Protein AF-A0A951KVP1-F1 (afdb_monomer)

Structure (mmCIF, N/CA/C/O backbone):
data_AF-A0A951KVP1-F1
#
_entry.id   AF-A0A951KVP1-F1
#
loop_
_atom_site.group_PDB
_atom_site.id
_atom_site.type_symbol
_atom_site.label_atom_id
_atom_site.label_alt_id
_atom_site.label_comp_id
_atom_site.label_asym_id
_atom_site.label_entity_id
_atom_site.label_seq_id
_atom_site.pdbx_PDB_ins_code
_atom_site.Cartn_x
_atom_site.Cartn_y
_atom_site.Cartn_z
_atom_site.occupancy
_atom_site.B_iso_or_equiv
_atom_site.auth_seq_id
_atom_site.auth_comp_id
_atom_site.auth_asym_id
_atom_site.auth_atom_id
_atom_site.pdbx_PDB_model_num
ATOM 1 N N . MET A 1 1 ? -19.404 22.626 2.317 1.00 61.66 1 MET A N 1
ATOM 2 C CA . MET A 1 1 ? -20.341 21.512 2.561 1.00 61.66 1 MET A CA 1
ATOM 3 C C . MET A 1 1 ? -19.905 20.849 3.857 1.00 61.66 1 MET A C 1
ATOM 5 O O . MET A 1 1 ? -18.758 20.422 3.894 1.00 61.66 1 MET A O 1
ATOM 9 N N . PRO A 1 2 ? -20.703 20.870 4.937 1.00 85.69 2 PRO A N 1
ATOM 10 C CA . PRO A 1 2 ? -20.326 20.170 6.161 1.00 85.69 2 PRO A CA 1
ATOM 11 C C . PRO A 1 2 ? -20.329 18.657 5.909 1.00 85.69 2 PRO A C 1
ATOM 13 O O . PRO A 1 2 ? -21.189 18.155 5.188 1.00 85.69 2 PRO A O 1
ATOM 16 N N . ILE A 1 3 ? -19.348 17.952 6.468 1.00 87.62 3 ILE A N 1
ATOM 17 C CA . ILE A 1 3 ? -19.269 16.489 6.409 1.00 87.62 3 ILE A CA 1
ATOM 18 C C . ILE A 1 3 ? -20.233 15.922 7.462 1.00 87.62 3 ILE A C 1
ATOM 20 O O . ILE A 1 3 ? -20.109 16.246 8.643 1.00 87.62 3 ILE A O 1
ATOM 24 N N . ASP A 1 4 ? -21.188 15.088 7.045 1.00 94.44 4 ASP A N 1
ATOM 25 C CA . ASP A 1 4 ? -22.134 14.402 7.938 1.00 94.44 4 ASP A CA 1
ATOM 26 C C . ASP A 1 4 ? -21.509 13.105 8.478 1.00 94.44 4 ASP A C 1
ATOM 28 O O . ASP A 1 4 ? -21.593 12.035 7.868 1.00 94.44 4 ASP A O 1
ATOM 32 N N . ARG A 1 5 ? -20.814 13.219 9.616 1.00 91.88 5 ARG A N 1
ATOM 33 C CA . ARG A 1 5 ? -20.111 12.092 10.246 1.00 91.88 5 ARG A CA 1
ATOM 34 C C . ARG A 1 5 ? -21.058 10.964 10.695 1.00 91.88 5 ARG A C 1
ATOM 36 O O . ARG A 1 5 ? -20.739 9.820 10.384 1.00 91.88 5 ARG A O 1
ATOM 43 N N . PRO A 1 6 ? -22.208 11.220 11.353 1.00 95.06 6 PRO A N 1
ATOM 44 C CA . PRO A 1 6 ? -23.157 10.156 11.702 1.00 95.06 6 PRO A CA 1
ATOM 45 C C . PRO A 1 6 ? -23.683 9.362 10.497 1.00 95.06 6 PRO A C 1
ATOM 47 O O . PRO A 1 6 ? -23.822 8.136 10.571 1.00 95.06 6 PRO A O 1
ATOM 50 N N . ALA A 1 7 ? -23.958 10.031 9.372 1.00 95.69 7 ALA A N 1
ATOM 51 C CA . ALA A 1 7 ? -24.371 9.344 8.151 1.00 95.69 7 ALA A CA 1
ATOM 52 C C . ALA A 1 7 ? -23.240 8.469 7.579 1.00 95.69 7 ALA A C 1
ATOM 54 O O . ALA A 1 7 ? -23.484 7.317 7.210 1.00 95.69 7 ALA A O 1
ATOM 55 N N . ALA A 1 8 ? -22.004 8.982 7.556 1.00 94.62 8 ALA A N 1
ATOM 56 C CA . ALA A 1 8 ? -20.830 8.218 7.130 1.00 94.62 8 ALA A CA 1
ATOM 57 C C . ALA A 1 8 ? -20.591 6.988 8.024 1.00 94.62 8 ALA A C 1
ATOM 59 O O . ALA A 1 8 ? -20.363 5.890 7.520 1.00 94.62 8 ALA A O 1
ATOM 60 N N . GLU A 1 9 ? -20.724 7.146 9.340 1.00 95.88 9 GLU A N 1
ATOM 61 C CA . GLU A 1 9 ? -20.619 6.052 10.304 1.00 95.88 9 GLU A CA 1
ATOM 62 C C . GLU A 1 9 ? -21.670 4.962 10.053 1.00 95.88 9 GLU A C 1
ATOM 64 O O . GLU A 1 9 ? -21.347 3.777 9.963 1.00 95.88 9 GLU A O 1
ATOM 69 N N . THR A 1 10 ? -22.930 5.363 9.870 1.00 97.12 10 THR A N 1
ATOM 70 C CA . THR A 1 10 ? -24.029 4.435 9.564 1.00 97.12 10 THR A CA 1
ATOM 71 C C . THR A 1 10 ? -23.750 3.647 8.285 1.00 97.12 10 THR A C 1
ATOM 73 O O . THR A 1 10 ? -23.996 2.438 8.236 1.00 97.12 10 THR A O 1
ATOM 76 N N . PHE A 1 11 ? -23.211 4.305 7.254 1.00 96.81 11 PHE A N 1
ATOM 77 C CA . PHE A 1 11 ? -22.815 3.645 6.014 1.00 96.81 11 PHE A CA 1
ATOM 78 C C . PHE A 1 11 ? -21.729 2.589 6.259 1.00 96.81 11 PHE A C 1
ATOM 80 O O . PHE A 1 11 ? -21.923 1.440 5.863 1.00 96.81 11 PHE A O 1
ATOM 87 N N . ILE A 1 12 ? -20.651 2.925 6.981 1.00 97.31 12 ILE A N 1
ATOM 88 C CA . ILE A 1 12 ? -19.573 1.977 7.309 1.00 97.31 12 ILE A CA 1
ATOM 89 C C . ILE A 1 12 ? -20.108 0.740 8.036 1.00 97.31 12 ILE A C 1
ATOM 91 O O . ILE A 1 12 ? -19.846 -0.389 7.612 1.00 97.31 12 ILE A O 1
ATOM 95 N N . TRP A 1 13 ? -20.906 0.926 9.090 1.00 97.00 13 TRP A N 1
ATOM 96 C CA . TRP A 1 13 ? -21.457 -0.199 9.848 1.00 97.00 13 TRP A CA 1
ATOM 97 C C . TRP A 1 13 ? -22.413 -1.071 9.025 1.00 97.00 13 TRP A C 1
ATOM 99 O O . TRP A 1 13 ? -22.509 -2.276 9.271 1.00 97.00 13 TRP A O 1
ATOM 109 N N . SER A 1 14 ? -23.081 -0.487 8.027 1.00 97.69 14 SER A N 1
ATOM 110 C CA . SER A 1 14 ? -24.057 -1.184 7.186 1.00 97.69 14 SER A CA 1
ATOM 111 C C . SER A 1 14 ? -23.426 -1.949 6.021 1.00 97.69 14 SER A C 1
ATOM 113 O O . SER A 1 14 ? -23.941 -3.003 5.648 1.00 97.69 14 SER A O 1
ATOM 115 N N . THR A 1 15 ? -22.338 -1.445 5.425 1.00 97.25 15 THR A N 1
ATOM 116 C CA . THR A 1 15 ? -21.844 -1.954 4.128 1.00 97.25 15 THR A CA 1
ATOM 117 C C . THR A 1 15 ? -20.379 -2.366 4.118 1.00 97.25 15 THR A C 1
ATOM 119 O O . THR A 1 15 ? -19.998 -3.194 3.291 1.00 97.25 15 THR A O 1
ATOM 122 N N . ALA A 1 16 ? -19.550 -1.826 5.012 1.00 96.69 16 ALA A N 1
ATOM 123 C CA . ALA A 1 16 ? -18.108 -2.006 4.910 1.00 96.69 16 ALA A CA 1
ATOM 124 C C . ALA A 1 16 ? -17.670 -3.416 5.329 1.00 96.69 16 ALA A C 1
ATOM 126 O O . ALA A 1 16 ? -18.365 -4.095 6.101 1.00 96.69 16 ALA A O 1
ATOM 127 N N . ARG A 1 17 ? -16.500 -3.854 4.842 1.00 96.31 17 ARG A N 1
ATOM 128 C CA . ARG A 1 17 ? -15.888 -5.123 5.262 1.00 96.31 17 ARG A CA 1
ATOM 129 C C . ARG A 1 17 ? -15.445 -5.015 6.718 1.00 96.31 17 ARG A C 1
ATOM 131 O O . ARG A 1 17 ? -15.277 -3.922 7.252 1.00 96.31 17 ARG A O 1
ATOM 138 N N . LEU A 1 18 ? -15.208 -6.157 7.357 1.00 97.31 18 LEU A N 1
ATOM 139 C CA . LEU A 1 18 ? -14.776 -6.186 8.756 1.00 97.31 18 LEU A CA 1
ATOM 140 C C . LEU A 1 18 ? -13.481 -5.384 8.987 1.00 97.31 18 LEU A C 1
ATOM 142 O O . LEU A 1 18 ? -13.410 -4.618 9.942 1.00 97.31 18 LEU A O 1
ATOM 146 N N . LEU A 1 19 ? -12.513 -5.492 8.069 1.00 97.88 19 LEU A N 1
ATOM 147 C CA . LEU A 1 19 ? -11.279 -4.701 8.098 1.00 97.88 19 LEU A CA 1
ATOM 148 C C . LEU A 1 19 ? -11.564 -3.193 8.131 1.00 97.88 19 LEU A C 1
ATOM 150 O O . LEU A 1 19 ? -11.049 -2.485 8.989 1.00 97.88 19 LEU A O 1
ATOM 154 N N . ASP A 1 20 ? -12.425 -2.711 7.236 1.00 97.25 20 ASP A N 1
ATOM 155 C CA . ASP A 1 20 ? -12.739 -1.285 7.111 1.00 97.25 20 ASP A CA 1
ATOM 156 C C . ASP A 1 20 ? -13.495 -0.760 8.350 1.00 97.25 20 ASP A C 1
ATOM 158 O O . ASP A 1 20 ? -13.287 0.373 8.778 1.00 97.25 20 ASP A O 1
ATOM 162 N N . ARG A 1 21 ? -14.330 -1.599 8.984 1.00 97.88 21 ARG A N 1
ATOM 163 C CA . ARG A 1 21 ? -14.991 -1.274 10.262 1.00 97.88 21 ARG A CA 1
ATOM 164 C C . ARG A 1 21 ? -13.992 -1.153 11.408 1.00 97.88 21 ARG A C 1
ATOM 166 O O . ARG A 1 21 ? -14.112 -0.239 12.220 1.00 97.88 21 ARG A O 1
ATOM 173 N N . HIS A 1 22 ? -13.010 -2.051 11.478 1.00 98.12 22 HIS A N 1
ATOM 174 C CA . HIS A 1 22 ? -11.950 -1.966 12.482 1.00 98.12 22 HIS A CA 1
ATOM 175 C C . HIS A 1 22 ? -11.052 -0.750 12.254 1.00 98.12 22 HIS A C 1
ATOM 177 O O . HIS A 1 22 ? -10.771 -0.039 13.214 1.00 98.12 22 HIS A O 1
ATOM 183 N N . ARG A 1 23 ? -10.696 -0.442 10.998 1.00 97.62 23 ARG A N 1
ATOM 184 C CA . ARG A 1 23 ? -9.977 0.795 10.653 1.00 97.62 23 ARG A CA 1
ATOM 185 C C . ARG A 1 23 ? -10.769 2.037 11.064 1.00 97.62 23 ARG A C 1
ATOM 187 O O . ARG A 1 23 ? -10.210 2.924 11.697 1.00 97.62 23 ARG A O 1
ATOM 194 N N . TYR A 1 24 ? -12.076 2.085 10.785 1.00 97.12 24 TYR A N 1
ATOM 195 C CA . TYR A 1 24 ? -12.929 3.193 11.227 1.00 97.12 24 TYR A CA 1
ATOM 196 C C . TYR A 1 24 ? -12.941 3.337 12.753 1.00 97.12 24 TYR A C 1
ATOM 198 O O . TYR A 1 24 ? -12.765 4.440 13.265 1.00 97.12 24 TYR A O 1
ATOM 206 N N . ALA A 1 25 ? -13.122 2.233 13.484 1.00 97.31 25 ALA A N 1
ATOM 207 C CA . ALA A 1 25 ? -13.136 2.264 14.942 1.00 97.31 25 ALA A CA 1
ATOM 208 C C . ALA A 1 25 ? -11.801 2.762 15.518 1.00 97.31 25 ALA A C 1
ATOM 210 O O . ALA A 1 25 ? -11.804 3.585 16.428 1.00 97.31 25 ALA A O 1
ATOM 211 N N . MET A 1 26 ? -10.676 2.319 14.952 1.00 97.69 26 MET A N 1
ATOM 212 C CA . MET A 1 26 ? -9.337 2.768 15.337 1.00 97.69 26 MET A CA 1
ATOM 213 C C . MET A 1 26 ? -9.138 4.270 15.089 1.00 97.69 26 MET A C 1
ATOM 215 O O . MET A 1 26 ? -8.716 4.994 15.982 1.00 97.69 26 MET A O 1
ATOM 219 N N . LEU A 1 27 ? -9.489 4.757 13.897 1.00 95.75 27 LEU A N 1
ATOM 220 C CA . LEU A 1 27 ? -9.243 6.147 13.497 1.00 95.75 27 LEU A CA 1
ATOM 221 C C . LEU A 1 27 ? -10.222 7.151 14.124 1.00 95.75 27 LEU A C 1
ATOM 223 O O . LEU A 1 27 ? -9.894 8.327 14.271 1.00 95.75 27 LEU A O 1
ATOM 227 N N . PHE A 1 28 ? -11.445 6.720 14.448 1.00 95.44 28 PHE A N 1
ATOM 228 C CA . PHE A 1 28 ? -12.543 7.636 14.769 1.00 95.44 28 PHE A CA 1
ATOM 229 C C . PHE A 1 28 ? -13.356 7.265 16.014 1.00 95.44 28 PHE A C 1
ATOM 231 O O . PHE A 1 28 ? -14.255 8.029 16.365 1.00 95.44 28 PHE A O 1
ATOM 238 N N . ALA A 1 29 ? -13.104 6.136 16.675 1.00 94.44 29 ALA A N 1
ATOM 239 C CA . ALA A 1 29 ? -13.903 5.687 17.820 1.00 94.44 29 ALA A CA 1
ATOM 240 C C . ALA A 1 29 ? -13.063 5.045 18.940 1.00 94.44 29 ALA A C 1
ATOM 242 O O . ALA A 1 29 ? -13.537 4.123 19.603 1.00 94.44 29 ALA A O 1
ATOM 243 N N . ASP A 1 30 ? -11.828 5.523 19.132 1.00 94.62 30 ASP A N 1
ATOM 244 C CA . ASP A 1 30 ? -10.901 5.093 20.193 1.00 94.62 30 ASP A CA 1
ATOM 245 C C . ASP A 1 30 ? -10.646 3.567 20.231 1.00 94.62 30 ASP A C 1
ATOM 247 O O . ASP A 1 30 ? -10.347 2.988 21.278 1.00 94.62 30 ASP A O 1
ATOM 251 N N . GLY A 1 31 ? -10.795 2.889 19.086 1.00 96.56 31 GLY A N 1
ATOM 252 C CA . GLY A 1 31 ? -10.514 1.461 18.938 1.00 96.56 31 GLY A CA 1
ATOM 253 C C . GLY A 1 31 ? -9.012 1.159 18.918 1.00 96.56 31 GLY A C 1
ATOM 254 O O . GLY A 1 31 ? -8.207 1.993 18.514 1.00 96.56 31 GLY A O 1
ATOM 255 N N . SER A 1 32 ? -8.621 -0.054 19.322 1.00 97.25 32 SER A N 1
ATOM 256 C CA . SER A 1 32 ? -7.223 -0.494 19.229 1.00 97.25 32 SER A CA 1
ATOM 257 C C . SER A 1 32 ? -6.843 -0.930 17.807 1.00 97.25 32 SER A C 1
ATOM 259 O O . SER A 1 32 ? -7.702 -1.231 16.976 1.00 97.25 32 SER A O 1
ATOM 261 N N . ALA A 1 33 ? -5.537 -0.994 17.538 1.00 96.88 33 ALA A N 1
ATOM 262 C CA . ALA A 1 33 ? -4.967 -1.487 16.283 1.00 96.88 33 ALA A CA 1
ATOM 263 C C . ALA A 1 33 ? -5.084 -3.017 16.111 1.00 96.88 33 ALA A C 1
ATOM 265 O O . ALA A 1 33 ? -5.123 -3.527 14.992 1.00 96.88 33 ALA A O 1
ATOM 266 N N . GLU A 1 34 ? -5.177 -3.776 17.207 1.00 97.50 34 GLU A N 1
ATOM 267 C CA . GLU A 1 34 ? -5.115 -5.247 17.182 1.00 97.50 34 GLU A CA 1
ATOM 268 C C . GLU A 1 34 ? -6.219 -5.892 16.313 1.00 97.50 34 GLU A C 1
ATOM 270 O O . GLU A 1 34 ? -5.904 -6.788 15.525 1.00 97.50 34 GLU A O 1
ATOM 275 N N . PRO A 1 35 ? -7.495 -5.444 16.351 1.00 98.31 35 PRO A N 1
ATOM 276 C CA . PRO A 1 35 ? -8.533 -5.968 15.464 1.00 98.31 35 PRO A CA 1
ATOM 277 C C . PRO A 1 35 ? -8.281 -5.672 13.981 1.00 98.31 35 PRO A C 1
ATOM 279 O O . PRO A 1 35 ? -8.716 -6.447 13.127 1.00 98.31 35 PRO A O 1
ATOM 282 N N . VAL A 1 36 ? -7.578 -4.578 13.659 1.00 98.38 36 VAL A N 1
ATOM 283 C CA . VAL A 1 36 ? -7.188 -4.254 12.277 1.00 98.38 36 VAL A CA 1
ATOM 284 C C . VAL A 1 36 ? -6.209 -5.306 11.774 1.00 98.38 36 VAL A C 1
ATOM 286 O O . VAL A 1 36 ? -6.472 -5.938 10.751 1.00 98.38 36 VAL A O 1
ATOM 289 N N . GLN A 1 37 ? -5.135 -5.563 12.524 1.00 97.31 37 GLN A N 1
ATOM 290 C CA . GLN A 1 37 ? -4.140 -6.570 12.156 1.00 97.31 37 GLN A CA 1
AT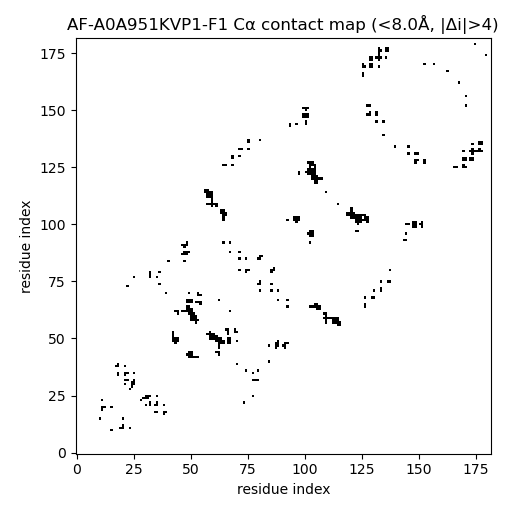OM 291 C C . GLN A 1 37 ? -4.749 -7.978 12.084 1.00 97.31 37 GLN A C 1
ATOM 293 O O . GLN A 1 37 ? -4.490 -8.717 11.134 1.00 97.31 37 GLN A O 1
ATOM 298 N N . ALA A 1 38 ? -5.609 -8.339 13.041 1.00 98.12 38 ALA A N 1
ATOM 299 C CA . ALA A 1 38 ? -6.282 -9.636 13.054 1.00 98.12 38 ALA A CA 1
ATOM 300 C C . ALA A 1 38 ? -7.179 -9.844 11.821 1.00 98.12 38 ALA A C 1
ATOM 302 O O . ALA A 1 38 ? -7.190 -10.927 11.239 1.00 98.12 38 ALA A O 1
ATOM 303 N N . ALA A 1 39 ? -7.913 -8.812 11.391 1.00 98.31 39 ALA A N 1
ATOM 304 C CA . ALA A 1 39 ? -8.712 -8.878 10.171 1.00 98.31 39 ALA A CA 1
ATOM 305 C C . ALA A 1 39 ? -7.843 -8.898 8.904 1.00 98.31 39 ALA A C 1
ATOM 307 O O . ALA A 1 39 ? -8.187 -9.582 7.939 1.00 98.31 39 ALA A O 1
ATOM 308 N N . LEU A 1 40 ? -6.722 -8.171 8.906 1.00 98.12 40 LEU A N 1
ATOM 309 C CA . LEU A 1 40 ? -5.790 -8.105 7.783 1.00 98.12 40 LEU A CA 1
ATOM 310 C C . LEU A 1 40 ? -5.077 -9.446 7.544 1.00 98.12 40 LEU A C 1
ATOM 312 O O . LEU A 1 40 ? -4.854 -9.818 6.394 1.00 98.12 40 LEU A O 1
ATOM 316 N N . ALA A 1 41 ? -4.817 -10.219 8.604 1.00 98.12 41 ALA A N 1
ATOM 317 C CA . ALA A 1 41 ? -4.183 -11.538 8.529 1.00 98.12 41 ALA A CA 1
ATOM 318 C C . ALA A 1 41 ? -4.902 -12.515 7.583 1.00 98.12 41 ALA A C 1
ATOM 320 O O . ALA A 1 41 ? -4.259 -13.343 6.946 1.00 98.12 41 ALA A O 1
ATOM 321 N N . ALA A 1 42 ? -6.227 -12.401 7.438 1.00 98.00 42 ALA A N 1
ATOM 322 C CA . ALA A 1 42 ? -7.008 -13.248 6.533 1.00 98.00 42 ALA A CA 1
ATOM 323 C C . ALA A 1 42 ? -6.737 -12.983 5.036 1.00 98.00 42 ALA A C 1
ATOM 325 O O . ALA A 1 42 ? -7.192 -13.754 4.193 1.00 98.00 42 ALA A O 1
ATOM 326 N N . TYR A 1 43 ? -6.032 -11.896 4.707 1.00 98.62 43 TYR A N 1
ATOM 327 C CA . TYR A 1 43 ? -5.664 -11.527 3.340 1.00 98.62 43 TYR A CA 1
ATOM 328 C C . TYR A 1 43 ? -4.197 -11.821 3.003 1.00 98.62 43 TYR A C 1
ATOM 330 O O . TYR A 1 43 ? -3.830 -11.709 1.832 1.00 98.62 43 TYR A O 1
ATOM 338 N N . GLN A 1 44 ? -3.369 -12.171 3.994 1.00 98.75 44 GLN A N 1
ATOM 339 C CA . GLN A 1 44 ? -1.954 -12.467 3.785 1.00 98.75 44 GLN A CA 1
ATOM 340 C C . GLN A 1 44 ? -1.769 -13.913 3.314 1.00 98.75 44 GLN A C 1
ATOM 342 O O . GLN A 1 44 ? -2.301 -14.850 3.911 1.00 98.75 44 GLN A O 1
ATOM 347 N N . ASN A 1 45 ? -0.988 -14.098 2.256 1.00 98.75 45 ASN A N 1
ATOM 348 C CA . ASN A 1 45 ? -0.603 -15.409 1.751 1.00 98.75 45 ASN A CA 1
ATOM 349 C C . ASN A 1 45 ? 0.669 -15.930 2.445 1.00 98.75 45 ASN A C 1
ATOM 351 O O . ASN A 1 45 ? 1.444 -15.147 2.997 1.00 98.75 45 ASN A O 1
ATOM 355 N N . PRO A 1 46 ? 0.953 -17.247 2.370 1.00 98.44 46 PRO A N 1
ATOM 356 C CA . PRO A 1 46 ? 2.169 -17.832 2.945 1.00 98.44 46 PRO A CA 1
ATOM 357 C C . PRO A 1 46 ? 3.492 -17.284 2.388 1.00 98.44 46 PRO A C 1
ATOM 359 O O . PRO A 1 46 ? 4.534 -17.500 2.998 1.00 98.44 46 PRO A O 1
ATOM 362 N N . ASP A 1 47 ? 3.469 -16.622 1.228 1.00 98.38 47 ASP A N 1
ATOM 363 C CA . ASP A 1 47 ? 4.639 -15.973 0.626 1.00 98.38 47 ASP A CA 1
ATOM 364 C C . ASP A 1 47 ? 4.931 -14.581 1.218 1.00 98.38 47 ASP A C 1
ATOM 366 O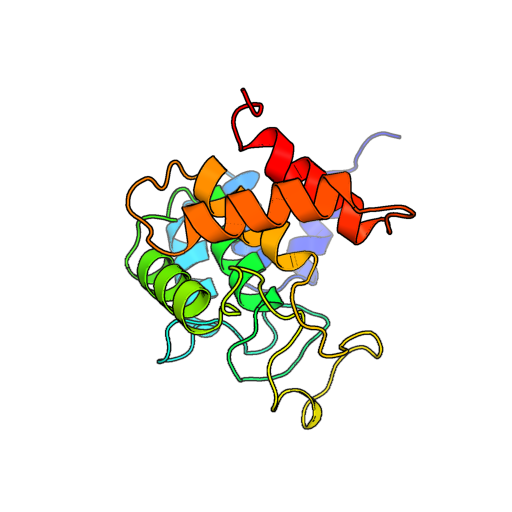 O . ASP A 1 47 ? 5.965 -13.994 0.910 1.00 98.38 47 ASP A O 1
ATOM 370 N N . GLY A 1 48 ? 4.044 -14.068 2.078 1.00 98.50 48 GLY A N 1
ATOM 371 C CA . GLY A 1 48 ? 4.160 -12.775 2.749 1.00 98.50 48 GLY A CA 1
ATOM 372 C C . GLY A 1 48 ? 3.390 -11.639 2.082 1.00 98.50 48 GLY A C 1
ATOM 373 O O . GLY A 1 48 ? 3.116 -10.635 2.744 1.00 98.50 48 GLY A O 1
ATOM 374 N N . GLY A 1 49 ? 2.997 -11.799 0.816 1.00 98.62 49 GLY A N 1
ATOM 375 C CA . GLY A 1 49 ? 2.197 -10.821 0.085 1.00 98.62 49 GLY A CA 1
ATOM 376 C C . GLY A 1 49 ? 0.702 -10.923 0.393 1.00 98.62 49 GLY A C 1
ATOM 377 O O . GLY A 1 49 ? 0.251 -11.811 1.119 1.00 98.62 49 GLY A O 1
ATOM 378 N N . PHE A 1 50 ? -0.086 -10.004 -0.167 1.00 98.81 50 PHE A N 1
ATOM 379 C CA . PHE A 1 50 ? -1.526 -9.924 0.083 1.00 98.81 50 PHE A CA 1
ATOM 380 C C . PHE A 1 50 ? -2.354 -10.122 -1.180 1.00 98.81 50 PHE A C 1
ATOM 382 O O . PHE A 1 50 ? -1.965 -9.712 -2.272 1.00 98.81 50 PHE A O 1
ATOM 389 N N . GLY A 1 51 ? -3.533 -10.718 -1.015 1.00 98.12 51 GLY A N 1
ATOM 390 C CA . GLY A 1 51 ? -4.482 -10.981 -2.092 1.00 98.12 51 GLY A CA 1
ATOM 391 C C . GLY A 1 51 ? -5.916 -11.046 -1.575 1.00 98.12 51 GLY A C 1
ATOM 392 O O . GLY A 1 51 ? -6.369 -10.177 -0.831 1.00 98.12 51 GLY A O 1
ATOM 393 N N . HIS A 1 52 ? -6.655 -12.078 -1.980 1.00 97.88 52 HIS A N 1
ATOM 394 C CA . HIS A 1 52 ? -7.999 -12.408 -1.484 1.00 97.88 52 HIS A CA 1
ATOM 395 C C . HIS A 1 52 ? -9.045 -11.280 -1.574 1.00 97.88 52 HIS A C 1
ATOM 397 O O . HIS A 1 52 ? -9.991 -11.226 -0.783 1.00 97.88 52 HIS A O 1
ATOM 403 N N . GLY A 1 53 ? -8.932 -10.385 -2.559 1.00 96.50 53 GLY A N 1
ATOM 404 C CA . GLY A 1 53 ? -9.873 -9.270 -2.682 1.00 96.50 53 GLY A CA 1
ATOM 405 C C . GLY A 1 53 ? -9.674 -8.155 -1.660 1.00 96.50 53 GLY A C 1
ATOM 406 O O . GLY A 1 53 ? -10.648 -7.461 -1.342 1.00 96.50 53 GLY A O 1
ATOM 407 N N . LEU A 1 54 ? -8.458 -8.017 -1.116 1.00 98.19 54 LEU A N 1
ATOM 408 C CA . LEU A 1 54 ? -8.089 -6.904 -0.243 1.00 98.19 54 LEU A CA 1
ATOM 409 C C . LEU A 1 54 ? -8.184 -5.564 -0.979 1.00 98.19 54 LEU A C 1
ATOM 411 O O . LEU A 1 54 ? -8.802 -4.638 -0.456 1.00 98.19 54 LEU A O 1
ATOM 415 N N . GLU A 1 55 ? -7.672 -5.498 -2.206 1.00 95.88 55 GLU A N 1
ATOM 416 C CA . GLU A 1 55 ? -7.987 -4.431 -3.156 1.00 95.88 55 GLU A CA 1
ATOM 417 C C . GLU A 1 55 ? -9.370 -4.720 -3.778 1.00 95.88 55 GLU A C 1
ATOM 419 O O . GLU A 1 55 ? -9.545 -5.770 -4.409 1.00 95.88 55 GLU A O 1
ATOM 424 N N . PRO A 1 56 ? -10.395 -3.870 -3.562 1.00 93.25 56 PRO A N 1
ATOM 425 C CA . PRO A 1 56 ? -11.756 -4.156 -4.014 1.00 93.25 56 PRO A CA 1
ATOM 426 C C . PRO A 1 56 ? -11.911 -4.418 -5.515 1.00 93.25 56 PRO A C 1
ATOM 428 O O . PRO A 1 56 ? -12.819 -5.166 -5.892 1.00 93.25 56 PRO A O 1
ATOM 431 N N . ASP A 1 57 ? -11.057 -3.831 -6.355 1.00 95.31 57 ASP A N 1
ATOM 432 C CA . ASP A 1 57 ? -11.126 -3.979 -7.810 1.00 95.31 57 ASP A CA 1
ATOM 433 C C . ASP A 1 57 ? -10.392 -5.224 -8.363 1.00 95.31 57 ASP A C 1
ATOM 435 O O . ASP A 1 57 ? -10.475 -5.498 -9.565 1.00 95.31 57 ASP A O 1
ATOM 439 N N . LEU A 1 58 ? -9.785 -6.041 -7.489 1.00 96.81 58 LEU A N 1
ATOM 440 C CA . LEU A 1 58 ? -9.114 -7.298 -7.828 1.00 96.81 58 LEU A CA 1
ATOM 441 C C . LEU A 1 58 ? -9.516 -8.444 -6.900 1.00 96.81 58 LEU A C 1
ATOM 443 O O . LEU A 1 58 ? -9.115 -8.492 -5.745 1.00 96.81 58 LEU A O 1
ATOM 447 N N . ARG A 1 59 ? -10.231 -9.457 -7.401 1.00 97.06 59 ARG A N 1
ATOM 448 C CA . ARG A 1 59 ? -10.693 -10.608 -6.595 1.00 97.06 59 ARG A CA 1
ATOM 449 C C . ARG A 1 59 ? -9.745 -11.811 -6.612 1.00 97.06 59 ARG A C 1
ATOM 451 O O . ARG A 1 59 ? -10.139 -12.891 -6.168 1.00 97.06 59 ARG A O 1
ATOM 458 N N . ALA A 1 60 ? -8.529 -11.650 -7.130 1.00 96.94 60 ALA A N 1
ATOM 459 C CA . ALA A 1 60 ? -7.543 -12.722 -7.195 1.00 96.94 60 ALA A CA 1
ATOM 460 C C . ALA A 1 60 ? -7.095 -13.163 -5.785 1.00 96.94 60 ALA A C 1
ATOM 462 O O . ALA A 1 60 ? -6.907 -12.316 -4.909 1.00 96.94 60 ALA A O 1
ATOM 463 N N . PRO A 1 61 ? -6.928 -14.476 -5.535 1.00 97.81 61 PRO A N 1
ATOM 464 C CA . PRO A 1 61 ? -6.459 -14.980 -4.248 1.00 97.81 61 PRO A CA 1
ATOM 465 C C . PRO A 1 61 ? -4.948 -14.798 -4.063 1.00 97.81 61 PRO A C 1
ATOM 467 O O . PRO A 1 61 ? -4.502 -14.593 -2.941 1.00 97.81 61 PRO A O 1
ATOM 470 N N . GLY A 1 62 ? -4.173 -14.866 -5.149 1.00 97.94 62 GLY A N 1
ATOM 471 C CA . GLY A 1 62 ? -2.716 -14.754 -5.101 1.00 97.94 62 GLY A CA 1
ATOM 472 C C . GLY A 1 62 ? -2.231 -13.360 -4.712 1.00 97.94 62 GLY A C 1
ATOM 473 O O . GLY A 1 62 ? -2.957 -12.376 -4.864 1.00 97.94 62 GLY A O 1
ATOM 474 N N . SER A 1 63 ? -0.992 -13.302 -4.228 1.00 98.56 63 SER A N 1
ATOM 475 C CA . SER A 1 63 ? -0.340 -12.070 -3.796 1.00 98.56 63 SER A CA 1
ATOM 476 C C . SER A 1 63 ? -0.111 -11.103 -4.951 1.00 98.56 63 SER A C 1
ATOM 478 O O . SER A 1 63 ? 0.332 -11.516 -6.024 1.00 98.56 63 SER A O 1
ATOM 480 N N . GLN A 1 64 ? -0.429 -9.824 -4.744 1.00 98.25 64 GLN A N 1
ATOM 481 C CA . GLN A 1 64 ? -0.370 -8.792 -5.780 1.00 98.25 64 GLN A CA 1
ATOM 482 C C . GLN A 1 64 ? 0.124 -7.446 -5.222 1.00 98.25 64 GLN A C 1
ATOM 484 O O . GLN A 1 64 ? -0.153 -7.133 -4.062 1.00 98.25 64 GLN A O 1
ATOM 489 N N . PRO A 1 65 ? 0.818 -6.623 -6.034 1.00 97.81 65 PRO A N 1
ATOM 490 C CA . PRO A 1 65 ? 1.425 -5.372 -5.575 1.00 97.81 65 PRO A CA 1
ATOM 491 C C . PRO A 1 65 ? 0.428 -4.390 -4.944 1.00 97.81 65 PRO A C 1
ATOM 493 O O . PRO A 1 65 ? 0.680 -3.885 -3.854 1.00 97.81 65 PRO A O 1
ATOM 496 N N . GLY A 1 66 ? -0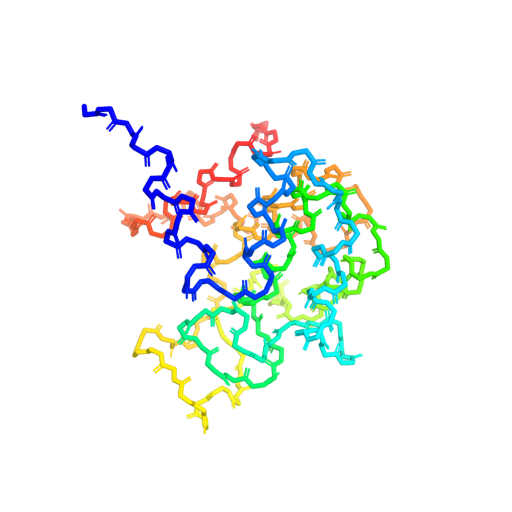.728 -4.169 -5.583 1.00 97.19 66 GLY A N 1
ATOM 497 C CA . GLY A 1 66 ? -1.776 -3.264 -5.085 1.00 97.19 66 GLY A CA 1
ATOM 498 C C . GLY A 1 66 ? -2.337 -3.672 -3.714 1.00 97.19 66 GLY A C 1
ATOM 499 O O . GLY A 1 66 ? -2.240 -2.890 -2.767 1.00 97.19 66 GLY A O 1
ATOM 500 N N . PRO A 1 67 ? -2.858 -4.905 -3.552 1.00 98.44 67 PRO A N 1
ATOM 501 C CA . PRO A 1 67 ? -3.238 -5.440 -2.245 1.00 98.44 67 PRO A CA 1
ATOM 502 C C . PRO A 1 67 ? -2.147 -5.330 -1.174 1.00 98.44 67 PRO A C 1
ATOM 504 O O . PRO A 1 67 ? -2.445 -4.946 -0.044 1.00 98.44 67 PRO A O 1
ATOM 507 N N . THR A 1 68 ? -0.891 -5.649 -1.506 1.00 98.75 68 THR A N 1
ATOM 508 C CA . THR A 1 68 ? 0.221 -5.562 -0.548 1.00 98.75 68 THR A CA 1
ATOM 509 C C . THR A 1 68 ? 0.506 -4.116 -0.141 1.00 98.75 68 THR A C 1
ATOM 511 O O . THR A 1 68 ? 0.722 -3.859 1.042 1.00 98.75 68 THR A O 1
ATOM 514 N N . LEU A 1 69 ? 0.435 -3.159 -1.071 1.00 98.56 69 LEU A N 1
ATOM 515 C CA . LEU A 1 69 ? 0.526 -1.734 -0.751 1.00 98.56 69 LEU A CA 1
ATOM 516 C C . LEU A 1 69 ? -0.583 -1.313 0.222 1.00 98.56 69 LEU A C 1
ATOM 518 O O . LEU A 1 69 ? -0.280 -0.747 1.267 1.00 98.56 69 LEU A O 1
ATOM 522 N N . TYR A 1 70 ? -1.841 -1.664 -0.056 1.00 98.44 70 TYR A N 1
ATOM 523 C CA . TYR A 1 70 ? -2.961 -1.347 0.840 1.00 98.44 70 TYR A CA 1
ATOM 524 C C . TYR A 1 70 ? -2.774 -1.944 2.246 1.00 98.44 70 TYR A C 1
ATOM 526 O O . TYR A 1 70 ? -3.114 -1.317 3.254 1.00 98.44 70 TYR A O 1
ATOM 534 N N . ALA A 1 71 ? -2.218 -3.157 2.335 1.00 98.75 71 ALA A N 1
ATOM 535 C CA . ALA A 1 71 ? -1.893 -3.782 3.612 1.00 98.75 71 ALA A CA 1
ATOM 536 C C . ALA A 1 71 ? -0.807 -3.005 4.372 1.00 98.75 71 ALA A C 1
ATOM 538 O O . ALA A 1 71 ? -0.976 -2.740 5.560 1.00 98.75 71 ALA A O 1
ATOM 539 N N . LEU A 1 72 ? 0.276 -2.606 3.699 1.00 98.62 72 LEU A N 1
ATOM 540 C CA . LEU A 1 72 ? 1.353 -1.818 4.303 1.00 98.62 72 LEU A CA 1
ATOM 541 C C . LEU A 1 72 ? 0.872 -0.430 4.744 1.00 98.62 72 LEU A C 1
ATOM 543 O O . LEU A 1 72 ? 1.197 -0.015 5.851 1.00 98.62 72 LEU A O 1
ATOM 547 N N . GLU A 1 73 ? 0.050 0.252 3.939 1.00 98.31 73 GLU A N 1
ATOM 548 C CA . GLU A 1 73 ? -0.586 1.528 4.309 1.00 98.31 73 GLU A CA 1
ATOM 549 C C . GLU A 1 73 ? -1.449 1.357 5.569 1.00 98.31 73 GLU A C 1
ATOM 551 O O . GLU A 1 73 ? -1.337 2.128 6.521 1.00 98.31 73 GLU A O 1
ATOM 556 N N . THR A 1 74 ? -2.248 0.287 5.625 1.00 98.44 74 THR A N 1
ATOM 557 C CA . THR A 1 74 ? -3.076 -0.032 6.797 1.00 98.44 74 THR A CA 1
ATOM 558 C C . THR A 1 74 ? -2.228 -0.329 8.040 1.00 98.44 74 THR A C 1
ATOM 560 O O . THR A 1 74 ? -2.586 0.072 9.146 1.00 98.44 74 THR A O 1
ATOM 563 N N . LEU A 1 75 ? -1.102 -1.033 7.885 1.00 98.44 75 LEU A N 1
ATOM 564 C CA . LEU A 1 75 ? -0.182 -1.316 8.988 1.00 98.44 75 LEU A CA 1
ATOM 565 C C . LEU A 1 75 ? 0.561 -0.061 9.452 1.00 98.44 75 LEU A C 1
ATOM 567 O O . LEU A 1 75 ? 0.808 0.063 10.648 1.00 98.44 75 LEU A O 1
ATOM 571 N N . LEU A 1 76 ? 0.899 0.861 8.548 1.00 98.00 76 LEU A N 1
ATOM 572 C CA . LEU A 1 76 ? 1.479 2.155 8.903 1.00 98.00 76 LEU A CA 1
ATOM 573 C C . LEU A 1 76 ? 0.494 2.982 9.741 1.00 98.00 76 LEU A C 1
ATOM 575 O O . LEU A 1 76 ? 0.864 3.440 10.816 1.00 98.00 76 LEU A O 1
ATOM 579 N N . GLU A 1 77 ? -0.764 3.107 9.301 1.00 97.06 77 GLU A N 1
ATOM 580 C CA . GLU A 1 77 ? -1.826 3.805 10.051 1.00 97.06 77 GLU A CA 1
ATOM 581 C C . GLU A 1 77 ? -2.048 3.224 11.453 1.00 97.06 77 GLU A C 1
ATOM 583 O O . GLU A 1 77 ? -2.405 3.944 12.380 1.00 97.06 77 GLU A O 1
ATOM 588 N N . ALA A 1 78 ? -1.862 1.912 11.594 1.00 97.44 78 ALA A N 1
ATOM 589 C CA . ALA A 1 78 ? -2.022 1.190 12.848 1.00 97.44 78 ALA A CA 1
ATOM 590 C C . ALA A 1 78 ? -0.749 1.181 13.722 1.00 97.44 78 ALA A C 1
ATOM 592 O O . ALA A 1 78 ? -0.747 0.536 14.768 1.00 97.44 78 ALA A O 1
ATOM 593 N N . GLU A 1 79 ? 0.338 1.836 13.289 1.00 97.06 79 GLU A N 1
ATOM 594 C CA . GLU A 1 79 ? 1.669 1.796 13.923 1.00 97.06 79 GLU A CA 1
ATOM 595 C C . GLU A 1 79 ? 2.241 0.366 14.065 1.00 97.06 79 GLU A C 1
ATOM 597 O O . GLU A 1 79 ? 3.016 0.050 14.967 1.00 97.06 79 GLU A O 1
ATOM 602 N N . MET A 1 80 ? 1.876 -0.531 13.144 1.00 97.12 80 MET A N 1
ATOM 603 C CA . MET A 1 80 ? 2.247 -1.954 13.142 1.00 97.12 80 MET A CA 1
ATOM 604 C C . MET A 1 80 ? 3.148 -2.351 11.968 1.00 97.12 80 MET A C 1
ATOM 606 O O . MET A 1 80 ? 3.348 -3.544 11.719 1.00 97.12 80 MET A O 1
ATOM 610 N N . LEU A 1 81 ? 3.715 -1.387 11.242 1.00 96.94 81 LEU A N 1
ATOM 611 C CA . LEU A 1 81 ? 4.569 -1.660 10.081 1.00 96.94 81 LEU A CA 1
ATOM 612 C C . LEU A 1 81 ? 5.800 -2.518 10.434 1.00 96.94 81 LEU A C 1
ATOM 614 O O . LEU A 1 81 ? 6.207 -3.366 9.645 1.00 96.94 81 LEU A O 1
ATOM 618 N N . ALA A 1 82 ? 6.347 -2.361 11.643 1.00 95.94 82 ALA A N 1
ATOM 619 C CA . ALA A 1 82 ? 7.489 -3.137 12.137 1.00 95.94 82 ALA A CA 1
ATOM 620 C C . ALA A 1 82 ? 7.127 -4.550 12.654 1.00 95.94 82 ALA A C 1
ATOM 622 O O . ALA A 1 82 ? 8.006 -5.285 13.113 1.00 95.94 82 ALA A O 1
ATOM 623 N N . SER A 1 83 ? 5.848 -4.940 12.609 1.00 96.94 83 SER A N 1
ATOM 624 C CA . SER A 1 83 ? 5.400 -6.283 13.000 1.00 96.94 83 SER A CA 1
ATOM 625 C C . SER A 1 83 ? 5.930 -7.373 12.061 1.00 96.94 83 SER A C 1
ATOM 627 O O . SER A 1 83 ? 6.376 -7.098 10.949 1.00 96.94 83 SER A O 1
ATOM 629 N N . GLU A 1 84 ? 5.837 -8.641 12.473 1.00 97.38 84 GLU A N 1
ATOM 630 C CA . GLU A 1 84 ? 6.190 -9.787 11.618 1.00 97.38 84 GLU A CA 1
ATOM 631 C C . GLU A 1 84 ? 5.430 -9.769 10.282 1.00 97.38 84 GLU A C 1
ATOM 633 O O . GLU A 1 84 ? 6.029 -9.974 9.228 1.00 97.38 84 GLU A O 1
ATOM 638 N N . MET A 1 85 ? 4.137 -9.428 10.319 1.00 98.31 85 MET A N 1
ATOM 639 C CA . MET A 1 85 ? 3.300 -9.272 9.128 1.00 98.31 85 MET A CA 1
ATOM 640 C C . MET A 1 85 ? 3.866 -8.214 8.172 1.00 98.31 85 MET A C 1
ATOM 642 O O . MET A 1 85 ? 4.012 -8.485 6.981 1.00 98.31 85 MET A O 1
ATOM 646 N N . GLY A 1 86 ? 4.227 -7.036 8.692 1.00 97.81 86 GLY A N 1
ATOM 647 C CA . GLY A 1 86 ? 4.807 -5.955 7.893 1.00 97.81 86 GLY A CA 1
ATOM 648 C C . GLY A 1 86 ? 6.196 -6.297 7.348 1.00 97.81 86 GLY A C 1
ATOM 649 O O . GLY A 1 86 ? 6.480 -6.047 6.179 1.00 97.81 86 GLY A O 1
ATOM 650 N N . ASN A 1 87 ? 7.040 -6.958 8.144 1.00 97.38 87 ASN A N 1
ATOM 651 C CA . ASN A 1 87 ? 8.363 -7.409 7.704 1.00 97.38 87 ASN A CA 1
ATOM 652 C C . ASN A 1 87 ? 8.275 -8.474 6.599 1.00 97.38 87 ASN A C 1
ATOM 654 O O . ASN A 1 87 ? 9.029 -8.416 5.630 1.00 97.38 87 ASN A O 1
ATOM 658 N N . SER A 1 88 ? 7.337 -9.417 6.710 1.00 98.19 88 SER A N 1
ATOM 659 C CA . SER A 1 88 ? 7.098 -10.431 5.678 1.00 98.19 88 SER A CA 1
ATOM 660 C C . SER A 1 88 ? 6.583 -9.808 4.376 1.00 98.19 88 SER A C 1
ATOM 662 O O . SER A 1 88 ? 7.060 -10.157 3.297 1.00 98.19 88 SER A O 1
ATOM 664 N N . ALA A 1 89 ? 5.695 -8.818 4.474 1.00 98.44 89 ALA A N 1
ATOM 665 C CA . ALA A 1 89 ? 5.189 -8.072 3.327 1.00 98.44 89 ALA A CA 1
ATOM 666 C C . ALA A 1 89 ? 6.288 -7.273 2.612 1.00 98.44 89 ALA A C 1
ATOM 668 O O . ALA A 1 89 ? 6.386 -7.314 1.389 1.00 98.44 89 ALA A O 1
ATOM 669 N N . ARG A 1 90 ? 7.164 -6.602 3.368 1.00 97.56 90 ARG A N 1
ATOM 670 C CA . ARG A 1 90 ? 8.343 -5.908 2.826 1.00 97.56 90 ARG A CA 1
ATOM 671 C C . ARG A 1 90 ? 9.291 -6.854 2.094 1.00 97.56 90 ARG A C 1
ATOM 673 O O . ARG A 1 90 ? 9.713 -6.558 0.981 1.00 97.56 90 ARG A O 1
ATOM 680 N N . ALA A 1 91 ? 9.589 -8.007 2.694 1.00 97.75 91 ALA A N 1
ATOM 681 C CA . ALA A 1 91 ? 10.428 -9.021 2.063 1.00 97.75 91 ALA A CA 1
ATOM 682 C C . ALA A 1 91 ? 9.803 -9.540 0.757 1.00 97.75 91 ALA A C 1
ATOM 684 O O . ALA A 1 91 ? 10.508 -9.721 -0.235 1.00 97.75 91 ALA A O 1
ATOM 685 N N . TRP A 1 92 ? 8.479 -9.723 0.734 1.00 98.56 92 TRP A N 1
ATOM 686 C CA . TRP A 1 92 ? 7.755 -10.089 -0.480 1.00 98.56 92 TRP A CA 1
ATOM 687 C C . TRP A 1 92 ? 7.862 -9.006 -1.562 1.00 98.56 92 TRP A C 1
ATOM 689 O O . TRP A 1 92 ? 8.176 -9.328 -2.705 1.00 98.56 92 TRP A O 1
ATOM 699 N N . VAL A 1 93 ? 7.688 -7.725 -1.205 1.00 98.44 93 VAL A N 1
ATOM 700 C CA . VAL A 1 93 ? 7.851 -6.589 -2.134 1.00 98.44 93 VAL A CA 1
ATOM 701 C C . VAL A 1 93 ? 9.258 -6.570 -2.736 1.00 98.44 93 VAL A C 1
ATOM 703 O O . VAL A 1 93 ? 9.401 -6.504 -3.954 1.00 98.44 93 VAL A O 1
ATOM 706 N N . ALA A 1 94 ? 10.296 -6.713 -1.910 1.00 97.44 94 ALA A N 1
ATOM 707 C CA . ALA A 1 94 ? 11.676 -6.782 -2.385 1.00 97.44 94 ALA A CA 1
ATOM 708 C C . ALA A 1 94 ? 11.915 -7.965 -3.345 1.00 97.44 94 ALA A C 1
ATOM 710 O O . ALA A 1 94 ? 12.698 -7.849 -4.288 1.00 97.44 94 ALA A O 1
ATOM 711 N N . GLY A 1 95 ? 11.230 -9.093 -3.126 1.00 97.62 95 GLY A N 1
ATOM 712 C CA . GLY A 1 95 ? 11.343 -10.300 -3.946 1.00 97.62 95 GLY A CA 1
ATOM 713 C C . GLY A 1 95 ? 10.671 -10.219 -5.320 1.00 97.62 95 GLY A C 1
ATOM 714 O O . GLY A 1 95 ? 11.021 -11.006 -6.199 1.00 97.62 95 GLY A O 1
ATOM 715 N N . ILE A 1 96 ? 9.733 -9.290 -5.518 1.00 97.19 96 ILE A N 1
ATOM 716 C CA . ILE A 1 96 ? 9.028 -9.100 -6.798 1.00 97.19 96 ILE A CA 1
ATOM 717 C C . ILE A 1 96 ? 9.532 -7.893 -7.598 1.00 97.19 96 ILE A C 1
ATOM 719 O O . ILE A 1 96 ? 9.025 -7.640 -8.689 1.00 97.19 96 ILE A O 1
ATOM 723 N N . ALA A 1 97 ? 10.474 -7.130 -7.044 1.00 97.75 97 ALA A N 1
ATOM 724 C CA . ALA A 1 97 ? 10.998 -5.931 -7.676 1.00 97.75 97 ALA A CA 1
ATOM 725 C C . ALA A 1 97 ? 11.770 -6.248 -8.960 1.00 97.75 97 ALA A C 1
ATOM 727 O O . ALA A 1 97 ? 12.565 -7.193 -9.019 1.00 97.75 97 ALA A O 1
ATOM 728 N N . ASP A 1 98 ? 11.575 -5.401 -9.966 1.00 96.25 98 ASP A N 1
ATOM 729 C CA . ASP A 1 98 ? 12.377 -5.385 -11.178 1.00 96.25 98 ASP A CA 1
ATOM 730 C C . ASP A 1 98 ? 13.852 -5.054 -10.837 1.00 96.25 98 ASP A C 1
ATOM 732 O O . ASP A 1 98 ? 14.155 -4.501 -9.768 1.00 96.25 98 ASP A O 1
ATOM 736 N N . PRO A 1 99 ? 14.825 -5.393 -11.711 1.00 94.25 99 PRO A N 1
ATOM 737 C CA . PRO A 1 99 ? 16.245 -5.159 -11.432 1.00 94.25 99 PRO A CA 1
ATOM 738 C C . PRO A 1 99 ? 16.595 -3.701 -11.096 1.00 94.25 99 PRO A C 1
ATOM 740 O O . PRO A 1 99 ? 17.491 -3.464 -10.282 1.00 94.25 99 PRO A O 1
ATOM 743 N N . ASP A 1 100 ? 15.874 -2.748 -11.689 1.00 94.50 100 ASP A N 1
ATOM 744 C CA . ASP A 1 100 ? 16.018 -1.302 -11.484 1.00 94.50 100 ASP A CA 1
ATOM 745 C C . ASP A 1 100 ? 15.307 -0.779 -10.221 1.00 94.50 100 ASP A C 1
ATOM 747 O O . ASP A 1 100 ? 15.396 0.405 -9.921 1.00 94.50 100 ASP A O 1
ATOM 751 N N . GLY A 1 101 ? 14.634 -1.647 -9.458 1.00 96.94 101 GLY A N 1
ATOM 752 C CA . GLY A 1 101 ? 13.914 -1.293 -8.234 1.00 96.94 101 GLY A CA 1
ATOM 753 C C . GLY A 1 101 ? 12.428 -0.994 -8.433 1.00 96.94 101 GLY A C 1
ATOM 754 O O . GLY A 1 101 ? 11.713 -0.886 -7.433 1.00 96.94 101 GLY A O 1
ATOM 755 N N . GLY A 1 102 ? 11.949 -0.918 -9.678 1.00 97.75 102 GLY A N 1
ATOM 756 C CA . GLY A 1 102 ? 10.536 -0.735 -9.986 1.00 97.75 102 GLY A CA 1
ATOM 757 C C . GLY A 1 102 ? 9.670 -1.903 -9.506 1.00 97.75 102 GLY A C 1
ATOM 758 O O . GLY A 1 102 ? 10.120 -3.045 -9.414 1.00 97.75 102 GLY A O 1
ATOM 759 N N . ILE A 1 103 ? 8.405 -1.624 -9.197 1.00 98.06 103 ILE A N 1
ATOM 760 C CA . ILE A 1 103 ? 7.406 -2.644 -8.867 1.00 98.06 103 ILE A CA 1
ATOM 761 C C . ILE A 1 103 ? 6.394 -2.747 -10.007 1.00 98.06 103 ILE A C 1
ATOM 763 O O . ILE A 1 103 ? 5.783 -1.728 -10.362 1.00 98.06 103 ILE A O 1
ATOM 767 N N . PRO A 1 104 ? 6.154 -3.949 -10.563 1.00 96.44 104 PRO A N 1
ATOM 768 C CA . PRO A 1 104 ? 5.166 -4.120 -11.616 1.00 96.44 104 PRO A CA 1
ATOM 769 C C . PRO A 1 104 ? 3.760 -3.757 -11.124 1.00 96.44 104 PRO A C 1
ATOM 771 O O . PRO A 1 104 ? 3.436 -3.906 -9.946 1.00 96.44 104 PRO A O 1
ATOM 774 N N . SER A 1 105 ? 2.892 -3.298 -12.023 1.00 94.69 105 SER A N 1
ATOM 775 C CA . SER A 1 105 ? 1.499 -2.960 -11.681 1.00 94.69 105 SER A CA 1
ATOM 776 C C . SER A 1 105 ? 0.672 -4.190 -11.283 1.00 94.69 105 SER A C 1
ATOM 778 O O . SER A 1 105 ? -0.260 -4.085 -10.486 1.00 94.69 105 SER A O 1
ATOM 780 N N . ALA A 1 106 ? 1.016 -5.359 -11.831 1.00 95.81 106 ALA A N 1
ATOM 781 C CA . ALA A 1 106 ? 0.372 -6.638 -11.570 1.00 95.81 106 ALA A CA 1
ATOM 782 C C . ALA A 1 106 ? 1.326 -7.805 -11.875 1.00 95.81 106 ALA A C 1
ATOM 784 O O . ALA A 1 106 ? 2.139 -7.732 -12.797 1.00 95.81 106 ALA A O 1
ATOM 785 N N . LEU A 1 107 ? 1.192 -8.902 -11.132 1.00 95.69 107 LEU A N 1
ATOM 786 C CA . LEU A 1 107 ? 1.895 -10.168 -11.366 1.00 95.69 107 LEU A CA 1
ATOM 787 C C . LEU A 1 107 ? 0.976 -11.160 -12.074 1.00 95.69 107 LEU A C 1
ATOM 789 O O . LEU A 1 107 ? -0.222 -11.151 -11.828 1.00 95.69 107 LEU A O 1
ATOM 793 N N . ALA A 1 108 ? 1.515 -12.073 -12.879 1.00 93.69 108 ALA A N 1
ATOM 794 C CA . ALA A 1 108 ? 0.707 -13.072 -13.583 1.00 93.69 108 ALA A CA 1
ATOM 795 C C . ALA A 1 108 ? -0.194 -13.912 -12.648 1.00 93.69 108 ALA A C 1
ATOM 797 O O . ALA A 1 108 ? 0.134 -14.175 -11.490 1.00 93.69 108 ALA A O 1
ATOM 798 N N . GLY A 1 109 ? -1.315 -14.396 -13.182 1.00 91.88 109 GLY A N 1
ATOM 799 C CA . GLY A 1 109 ? -2.236 -15.320 -12.519 1.00 91.88 109 GLY A CA 1
ATOM 800 C C . GLY A 1 109 ? -3.527 -14.675 -12.012 1.00 91.88 109 GLY A C 1
ATOM 801 O O . GLY A 1 109 ? -4.481 -15.401 -11.717 1.00 91.88 109 GLY A O 1
ATOM 802 N N . PHE A 1 110 ? -3.608 -13.342 -11.939 1.00 95.25 110 PHE A N 1
ATOM 803 C CA . PHE A 1 110 ? -4.851 -12.659 -11.562 1.00 95.25 110 PHE A CA 1
ATOM 804 C C . PHE A 1 110 ? -5.924 -12.731 -12.654 1.00 95.25 110 PHE A C 1
ATOM 806 O O . PHE A 1 110 ? -7.113 -12.638 -12.348 1.00 95.25 110 PHE A O 1
ATOM 813 N N . GLU A 1 111 ? -5.524 -12.932 -13.912 1.00 95.56 111 GLU A N 1
ATOM 814 C CA . GLU A 1 111 ? -6.387 -12.864 -15.093 1.00 95.56 111 GLU A CA 1
ATOM 815 C C . GLU A 1 111 ? -7.510 -13.914 -15.053 1.00 95.56 111 GLU A C 1
ATOM 817 O O . GLU A 1 111 ? -8.561 -13.738 -15.666 1.00 95.56 111 GLU A O 1
ATOM 822 N N . ALA A 1 112 ? -7.309 -14.998 -14.297 1.00 96.50 112 ALA A N 1
ATOM 823 C CA . ALA A 1 112 ? -8.288 -16.064 -14.094 1.00 96.50 112 ALA A CA 1
ATOM 824 C C . ALA A 1 112 ? -9.419 -15.706 -13.105 1.00 96.50 112 ALA A C 1
ATOM 826 O O . ALA A 1 112 ? -10.339 -16.504 -12.915 1.00 96.50 112 ALA A O 1
ATOM 827 N N . TYR A 1 113 ? -9.364 -14.537 -12.462 1.00 97.38 113 TYR A N 1
ATOM 828 C CA . TYR A 1 113 ? -10.288 -14.121 -11.404 1.00 97.38 113 TYR A CA 1
ATOM 829 C C . TYR A 1 113 ? -10.991 -12.808 -11.760 1.00 97.38 113 TYR A C 1
ATOM 831 O O . TYR A 1 113 ? -10.480 -12.058 -12.582 1.00 97.38 113 TYR A O 1
ATOM 839 N N . PRO A 1 114 ? -12.148 -12.480 -11.154 1.00 97.75 114 PRO A N 1
ATOM 840 C CA . PRO A 1 114 ? -12.809 -11.201 -11.407 1.00 97.75 114 PRO A CA 1
ATOM 841 C C . PRO A 1 114 ? -11.903 -10.011 -11.062 1.00 97.75 114 PRO A C 1
ATOM 843 O O . PRO A 1 114 ? -11.399 -9.917 -9.944 1.00 97.75 114 PRO A O 1
ATOM 846 N N . HIS A 1 115 ? -11.724 -9.100 -12.011 1.00 97.19 115 HIS A N 1
ATOM 847 C CA . HIS A 1 115 ? -10.913 -7.896 -11.863 1.00 97.19 115 HIS A CA 1
ATOM 848 C C . HIS A 1 115 ? -11.479 -6.767 -12.722 1.00 97.19 115 HIS A C 1
ATOM 850 O O . HIS A 1 115 ? -12.210 -7.004 -13.689 1.00 97.19 115 HIS A O 1
ATOM 856 N N . ALA A 1 116 ? -11.163 -5.532 -12.357 1.00 95.81 116 ALA A N 1
ATOM 857 C CA . ALA A 1 116 ? -11.501 -4.377 -13.167 1.00 95.81 116 ALA A CA 1
ATOM 858 C C . ALA A 1 116 ? -10.640 -4.307 -14.445 1.00 95.81 116 ALA A C 1
ATOM 860 O O . ALA A 1 116 ? -9.492 -4.746 -14.442 1.00 95.81 116 ALA A O 1
ATOM 861 N N . PRO A 1 117 ? -11.149 -3.725 -15.547 1.00 93.19 117 PRO A N 1
ATOM 862 C CA . PRO A 1 117 ? -10.495 -3.787 -16.859 1.00 93.19 117 PRO A CA 1
ATOM 863 C C . PRO A 1 117 ? -9.173 -3.010 -16.961 1.00 93.19 117 PRO A C 1
ATOM 865 O O . PRO A 1 117 ? -8.484 -3.131 -17.967 1.00 93.19 117 PRO A O 1
ATOM 868 N N . TRP A 1 118 ? -8.831 -2.197 -15.959 1.00 89.31 118 TRP A N 1
ATOM 869 C CA . TRP A 1 118 ? -7.568 -1.455 -15.894 1.00 89.31 118 TRP A CA 1
ATOM 870 C C . TRP A 1 118 ? -6.416 -2.252 -15.269 1.00 89.31 118 TRP A C 1
ATOM 872 O O . TRP A 1 118 ? -5.305 -1.740 -15.193 1.00 89.31 118 TRP A O 1
ATOM 882 N N . TRP A 1 119 ? -6.651 -3.492 -14.829 1.00 90.44 119 TRP A N 1
ATOM 883 C CA . TRP A 1 119 ? -5.574 -4.383 -14.405 1.00 90.44 119 TRP A CA 1
ATOM 884 C C . TRP A 1 119 ? -4.781 -4.874 -15.615 1.00 90.44 119 TRP A C 1
ATOM 886 O O . TRP A 1 119 ? -5.129 -5.865 -16.257 1.00 90.44 119 TRP A O 1
ATOM 896 N N . THR A 1 120 ? -3.704 -4.160 -15.924 1.00 85.69 120 THR A N 1
ATOM 897 C CA . THR A 1 120 ? -2.781 -4.473 -17.016 1.00 85.69 120 THR A CA 1
ATOM 898 C C . THR A 1 120 ? -1.355 -4.563 -16.478 1.00 85.69 120 THR A C 1
ATOM 900 O O . THR A 1 120 ? -0.905 -3.593 -15.865 1.00 85.69 120 THR A O 1
ATOM 903 N N . PRO A 1 121 ? -0.631 -5.680 -16.691 1.00 88.19 121 PRO A N 1
ATOM 904 C CA . PRO A 1 121 ? 0.761 -5.803 -16.266 1.00 88.19 121 PRO A CA 1
ATOM 905 C C . PRO A 1 121 ? 1.662 -4.810 -17.003 1.00 88.19 121 PRO A C 1
ATOM 907 O O . PRO A 1 121 ? 1.757 -4.838 -18.229 1.00 88.19 121 PRO A O 1
ATOM 910 N N . GLU A 1 122 ? 2.349 -3.969 -16.245 1.00 89.50 122 GLU A N 1
ATOM 911 C CA . GLU A 1 122 ? 3.351 -3.017 -16.711 1.00 89.50 122 GLU A CA 1
ATOM 912 C C . GLU A 1 122 ? 4.557 -3.088 -15.762 1.00 89.50 122 GLU A C 1
ATOM 914 O O . GLU A 1 122 ? 4.349 -3.126 -14.543 1.00 89.50 122 GLU A O 1
ATOM 919 N N . PRO A 1 123 ? 5.798 -3.141 -16.282 1.00 90.88 123 PRO A N 1
ATOM 920 C CA . PRO A 1 123 ? 6.998 -3.061 -15.449 1.00 90.88 123 PRO A CA 1
ATOM 921 C C . PRO A 1 123 ? 7.118 -1.659 -14.847 1.00 90.88 123 PRO A C 1
ATOM 923 O O . PRO A 1 123 ? 6.653 -0.703 -15.467 1.00 90.88 123 PRO A O 1
ATOM 926 N N . GLY A 1 124 ? 7.751 -1.530 -13.677 1.00 87.81 124 GLY A N 1
ATOM 927 C CA . GLY A 1 124 ? 8.018 -0.225 -13.053 1.00 87.81 124 GLY A CA 1
ATOM 928 C C . GLY A 1 124 ? 6.807 0.722 -13.026 1.00 87.81 124 GLY A C 1
ATOM 929 O O . GLY A 1 124 ? 6.696 1.657 -13.819 1.00 87.81 124 GLY A O 1
ATOM 930 N N . SER A 1 125 ? 5.872 0.483 -12.110 1.00 94.19 125 SER A N 1
ATOM 931 C CA . SER A 1 125 ? 4.594 1.197 -12.056 1.00 94.19 125 SER A CA 1
ATOM 932 C C . SER A 1 125 ? 4.543 2.271 -10.967 1.00 94.19 125 SER A C 1
ATOM 934 O O . SER A 1 125 ? 5.407 2.361 -10.091 1.00 94.19 125 SER A O 1
ATOM 936 N N . MET A 1 126 ? 3.452 3.043 -10.955 1.00 94.38 126 MET A N 1
ATOM 937 C CA . MET A 1 126 ? 3.158 4.024 -9.901 1.00 94.38 126 MET A CA 1
ATOM 938 C C . MET A 1 126 ? 3.070 3.422 -8.485 1.00 94.38 126 MET A C 1
ATOM 940 O O . MET A 1 12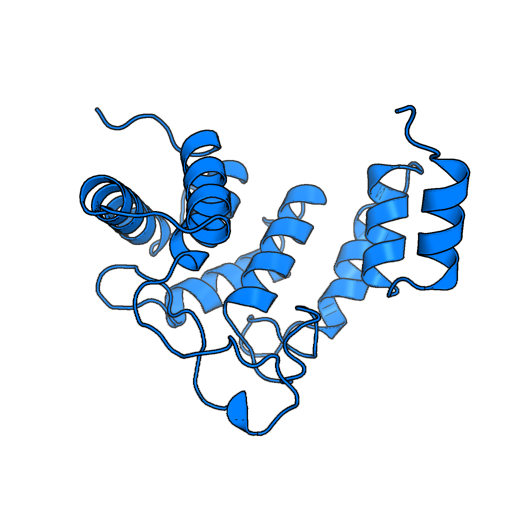6 ? 3.168 4.157 -7.506 1.00 94.38 126 MET A O 1
ATOM 944 N N . LEU A 1 127 ? 2.897 2.100 -8.360 1.00 96.69 127 LEU A N 1
ATOM 945 C CA . LEU A 1 127 ? 2.894 1.419 -7.064 1.00 96.69 127 LEU A CA 1
ATOM 946 C C . LEU A 1 127 ? 4.265 1.469 -6.384 1.00 96.69 127 LEU A C 1
ATOM 948 O O . LEU A 1 127 ? 4.323 1.420 -5.159 1.00 96.69 127 LEU A O 1
ATOM 952 N N . THR A 1 128 ? 5.347 1.636 -7.153 1.00 98.19 128 THR A N 1
ATOM 953 C CA . THR A 1 128 ? 6.700 1.836 -6.615 1.00 98.19 128 THR A CA 1
ATOM 954 C C . THR A 1 128 ? 6.749 3.061 -5.704 1.00 98.19 128 THR A C 1
ATOM 956 O O . THR A 1 128 ? 7.263 2.961 -4.595 1.00 98.19 128 THR A 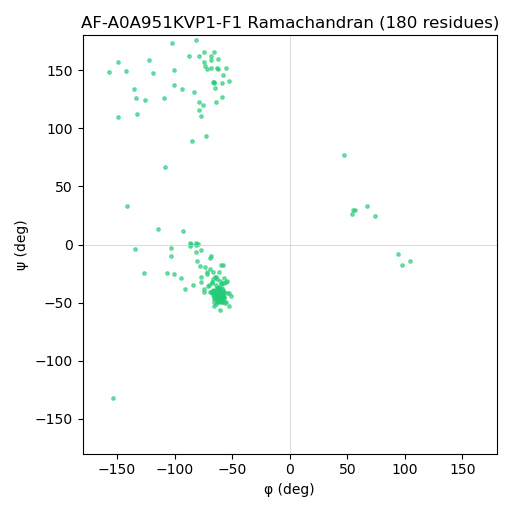O 1
ATOM 959 N N . PHE A 1 129 ? 6.123 4.177 -6.107 1.00 98.06 129 PHE A N 1
ATOM 960 C CA . PHE A 1 129 ? 6.026 5.380 -5.273 1.00 98.06 129 PHE A CA 1
ATOM 961 C C . PHE A 1 129 ? 5.275 5.115 -3.971 1.00 98.06 129 PHE A C 1
ATOM 963 O O . PHE A 1 129 ? 5.749 5.485 -2.904 1.00 98.06 129 PHE A O 1
ATOM 970 N N . GLY A 1 130 ? 4.113 4.458 -4.044 1.00 97.69 130 GLY A N 1
ATOM 971 C CA . GLY A 1 130 ? 3.316 4.159 -2.854 1.00 97.69 130 GLY A CA 1
ATOM 972 C C . GLY A 1 130 ? 4.062 3.252 -1.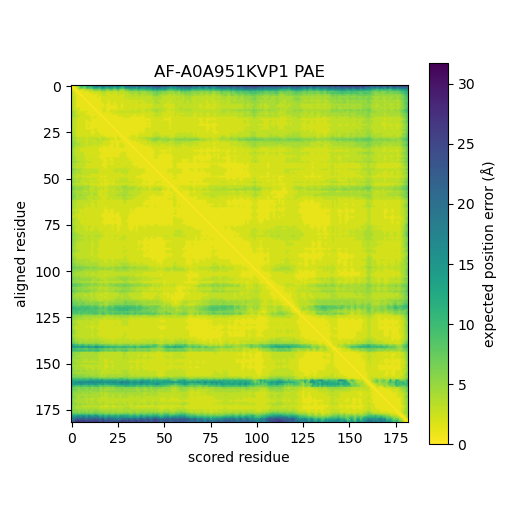877 1.00 97.69 130 GLY A C 1
ATOM 973 O O . GLY A 1 130 ? 4.098 3.523 -0.680 1.00 97.69 130 GLY A O 1
ATOM 974 N N . LEU A 1 131 ? 4.707 2.205 -2.396 1.00 98.31 131 LEU A N 1
ATOM 975 C CA . LEU A 1 131 ? 5.465 1.251 -1.591 1.00 98.31 131 LEU A CA 1
ATOM 976 C C . LEU A 1 131 ? 6.739 1.877 -1.009 1.00 98.31 131 LEU A C 1
ATOM 978 O O . LEU A 1 131 ? 7.033 1.658 0.158 1.00 98.31 131 LEU A O 1
ATOM 982 N N . ALA A 1 132 ? 7.480 2.691 -1.760 1.00 98.00 132 ALA A N 1
ATOM 983 C CA . ALA A 1 132 ? 8.620 3.416 -1.204 1.00 98.00 132 ALA A CA 1
ATOM 984 C C . ALA A 1 132 ? 8.162 4.452 -0.161 1.00 98.00 132 ALA A C 1
ATOM 986 O O . ALA A 1 132 ? 8.717 4.518 0.934 1.00 98.00 132 ALA A O 1
ATOM 987 N N . GLY A 1 133 ? 7.107 5.211 -0.469 1.00 97.62 133 GLY A N 1
ATOM 988 C CA . GLY A 1 133 ? 6.551 6.245 0.401 1.00 97.62 133 GLY A CA 1
ATOM 989 C C . GLY A 1 133 ? 6.074 5.700 1.746 1.00 97.62 133 GLY A C 1
ATOM 990 O O . GLY A 1 133 ? 6.428 6.256 2.782 1.00 97.62 133 GLY A O 1
ATOM 991 N N . VAL A 1 134 ? 5.345 4.577 1.765 1.00 97.88 134 VAL A N 1
ATOM 992 C CA . VAL A 1 134 ? 4.880 3.968 3.026 1.00 97.88 134 VAL A CA 1
ATOM 993 C C . VAL A 1 134 ? 6.043 3.483 3.901 1.00 97.88 134 VAL A C 1
ATOM 995 O O . VAL A 1 134 ? 5.977 3.598 5.125 1.00 97.88 134 VAL A O 1
ATOM 998 N N . LEU A 1 135 ? 7.131 2.980 3.302 1.00 97.19 135 LEU A N 1
ATOM 999 C CA . LEU A 1 135 ? 8.308 2.536 4.057 1.00 97.19 135 LEU A CA 1
ATOM 1000 C C . LEU A 1 135 ? 9.130 3.710 4.596 1.00 97.19 135 LEU A C 1
ATOM 1002 O O . LEU A 1 135 ? 9.548 3.665 5.754 1.00 97.19 135 LEU A O 1
ATOM 1006 N N . HIS A 1 136 ? 9.306 4.772 3.806 1.00 97.31 136 HIS A N 1
ATOM 1007 C CA . HIS A 1 136 ? 9.941 6.010 4.269 1.00 97.31 136 HIS A CA 1
ATOM 1008 C C . HIS A 1 136 ? 9.142 6.673 5.390 1.00 97.31 136 HIS A C 1
ATOM 1010 O O . HIS A 1 136 ? 9.701 6.976 6.442 1.00 97.31 136 HIS A O 1
ATOM 1016 N N . ALA A 1 137 ? 7.822 6.799 5.232 1.00 96.75 137 ALA A N 1
ATOM 1017 C CA . ALA A 1 137 ? 6.939 7.348 6.262 1.00 96.75 137 ALA A CA 1
ATOM 1018 C C . ALA A 1 137 ? 6.970 6.523 7.561 1.00 96.75 137 ALA A C 1
ATOM 1020 O O . ALA A 1 137 ? 6.823 7.067 8.654 1.00 96.75 137 ALA A O 1
ATOM 1021 N N . GLY A 1 138 ? 7.194 5.211 7.449 1.00 95.88 138 GLY A N 1
ATOM 1022 C CA . GLY A 1 138 ? 7.380 4.310 8.582 1.00 95.88 138 GLY A CA 1
ATOM 1023 C C . GLY A 1 138 ? 8.787 4.295 9.191 1.00 95.88 138 GLY A C 1
ATOM 1024 O O . GLY A 1 138 ? 9.015 3.522 10.120 1.00 95.88 138 GLY A O 1
ATOM 1025 N N . GLY A 1 139 ? 9.730 5.097 8.684 1.00 95.00 139 GLY A N 1
ATOM 1026 C CA . GLY A 1 139 ? 11.102 5.173 9.199 1.00 95.00 139 GLY A CA 1
ATOM 1027 C C . GLY A 1 139 ? 11.918 3.894 8.987 1.00 95.00 139 GLY A C 1
ATOM 1028 O O . GLY A 1 139 ? 12.730 3.522 9.835 1.00 95.00 139 GLY A O 1
ATOM 1029 N N . VAL A 1 140 ? 11.680 3.167 7.892 1.00 93.38 140 VAL A N 1
ATOM 1030 C CA . VAL A 1 140 ? 12.403 1.925 7.593 1.00 93.38 140 VAL A CA 1
ATOM 1031 C C . VAL A 1 140 ? 13.806 2.240 7.061 1.00 93.38 140 VAL A C 1
ATOM 1033 O O . VAL A 1 140 ? 13.960 2.699 5.938 1.00 93.38 140 VAL A O 1
ATOM 1036 N N . GLU A 1 141 ? 14.844 1.935 7.846 1.00 85.38 141 GLU A N 1
ATOM 1037 C CA . GLU A 1 141 ? 16.247 2.210 7.470 1.00 85.38 141 GLU A CA 1
ATOM 1038 C C . GLU A 1 141 ? 17.011 0.976 6.944 1.00 85.38 141 GLU A C 1
ATOM 1040 O O . GLU A 1 141 ? 17.965 1.108 6.182 1.00 85.38 141 GLU A O 1
ATOM 1045 N N . ASN A 1 142 ? 16.602 -0.238 7.333 1.00 84.81 142 ASN A N 1
ATOM 1046 C CA . ASN A 1 142 ? 17.305 -1.490 7.015 1.00 84.81 142 ASN A CA 1
ATOM 1047 C C . ASN A 1 142 ? 16.535 -2.312 5.973 1.00 84.81 142 ASN A C 1
ATOM 1049 O O . ASN A 1 142 ? 15.993 -3.378 6.282 1.00 84.81 142 ASN A O 1
ATOM 1053 N N . ASP A 1 143 ? 16.443 -1.789 4.755 1.00 91.00 143 ASP A N 1
ATOM 1054 C CA . ASP A 1 143 ? 15.763 -2.438 3.634 1.00 91.00 143 ASP A CA 1
ATOM 1055 C C . ASP A 1 143 ? 16.635 -2.383 2.374 1.00 91.00 143 ASP A C 1
ATOM 1057 O O . ASP A 1 143 ? 17.098 -1.317 1.978 1.00 91.00 143 ASP A O 1
ATOM 1061 N N . GLU A 1 144 ? 16.900 -3.535 1.756 1.00 90.44 144 GLU A N 1
ATOM 1062 C CA . GLU A 1 144 ? 17.788 -3.626 0.586 1.00 90.44 144 GLU A CA 1
ATOM 1063 C C . GLU A 1 144 ? 17.113 -3.162 -0.716 1.00 90.44 144 GLU A C 1
ATOM 1065 O O . GLU A 1 144 ? 17.786 -2.882 -1.713 1.00 90.44 144 GLU A O 1
ATOM 1070 N N . TRP A 1 145 ? 15.779 -3.098 -0.740 1.00 96.69 145 TRP A N 1
ATOM 1071 C CA . TRP A 1 145 ? 15.017 -2.663 -1.906 1.00 96.69 145 TRP A CA 1
ATOM 1072 C C . TRP A 1 145 ? 14.753 -1.155 -1.878 1.00 96.69 145 TRP A C 1
ATOM 1074 O O . TRP A 1 145 ? 14.880 -0.506 -2.919 1.00 96.69 145 TRP A O 1
ATOM 1084 N N . LEU A 1 146 ? 14.476 -0.586 -0.700 1.00 96.75 146 LEU A N 1
ATOM 1085 C CA . LEU A 1 146 ? 14.084 0.820 -0.554 1.00 96.75 146 LEU A CA 1
ATOM 1086 C C . LEU A 1 146 ? 15.045 1.836 -1.213 1.00 96.75 146 LEU A C 1
ATOM 1088 O O . LEU A 1 146 ? 14.541 2.744 -1.878 1.00 96.75 146 LEU A O 1
ATOM 1092 N N . PRO A 1 147 ? 16.389 1.711 -1.136 1.00 95.69 147 PRO A N 1
ATOM 1093 C CA . PRO A 1 147 ? 17.289 2.637 -1.829 1.00 95.69 147 PRO A CA 1
ATOM 1094 C C . PRO A 1 1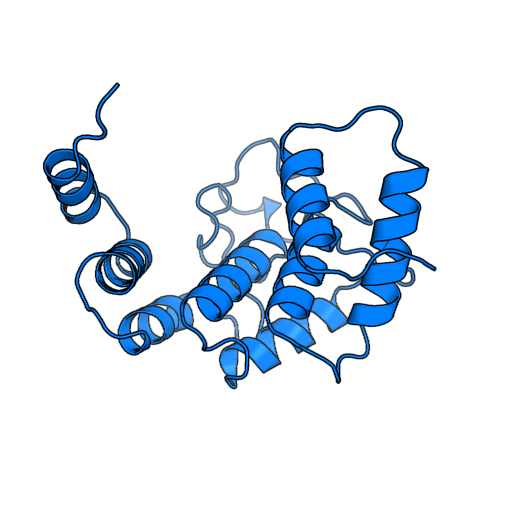47 ? 17.114 2.622 -3.353 1.00 95.69 147 PRO A C 1
ATOM 1096 O O . PRO A 1 147 ? 17.015 3.683 -3.964 1.00 95.69 147 PRO A O 1
ATOM 1099 N N . ARG A 1 148 ? 16.994 1.433 -3.963 1.00 96.50 148 ARG A N 1
ATOM 1100 C CA . ARG A 1 148 ? 16.779 1.293 -5.415 1.00 96.50 148 ARG A CA 1
ATOM 1101 C C . ARG A 1 148 ? 15.406 1.815 -5.827 1.00 96.50 148 ARG A C 1
ATOM 1103 O O . ARG A 1 148 ? 15.289 2.505 -6.828 1.00 96.50 148 ARG A O 1
ATOM 1110 N N . ALA A 1 149 ? 14.377 1.534 -5.029 1.00 97.44 149 ALA A N 1
ATOM 1111 C CA . ALA A 1 149 ? 13.037 2.065 -5.259 1.00 97.44 149 ALA A CA 1
ATOM 1112 C C . ALA A 1 149 ? 13.005 3.599 -5.183 1.00 97.44 149 ALA A C 1
ATOM 1114 O O . ALA A 1 149 ? 12.298 4.239 -5.953 1.00 97.44 149 ALA A O 1
ATOM 1115 N N . THR A 1 150 ? 13.786 4.188 -4.274 1.00 96.94 150 THR A N 1
ATOM 1116 C CA . THR A 1 150 ? 13.899 5.645 -4.111 1.00 96.94 150 THR A CA 1
ATOM 1117 C C . THR A 1 150 ? 14.543 6.282 -5.339 1.00 96.94 150 THR A C 1
ATOM 1119 O O . THR A 1 150 ? 13.969 7.210 -5.900 1.00 96.94 150 THR A O 1
ATOM 1122 N N . GLU A 1 151 ? 15.676 5.745 -5.802 1.00 96.25 151 GLU A N 1
ATOM 1123 C CA . GLU A 1 151 ? 16.339 6.179 -7.043 1.00 96.25 151 GLU A CA 1
ATOM 1124 C C . GLU A 1 151 ? 15.405 6.043 -8.255 1.00 96.25 151 GLU A C 1
ATOM 1126 O O . GLU A 1 151 ? 15.254 6.975 -9.046 1.00 96.25 151 GLU A O 1
ATOM 1131 N N . TRP A 1 152 ? 14.699 4.912 -8.356 1.00 97.00 152 TRP A N 1
ATOM 1132 C CA . TRP A 1 152 ? 13.700 4.687 -9.396 1.00 97.00 152 TRP A CA 1
ATOM 1133 C C . TRP A 1 152 ? 12.599 5.757 -9.380 1.00 97.00 152 TRP A C 1
ATOM 1135 O O . TRP A 1 152 ? 12.241 6.292 -10.429 1.00 97.00 152 TRP A O 1
ATOM 1145 N N . CYS A 1 153 ? 12.073 6.097 -8.197 1.00 97.19 153 CYS A N 1
ATOM 1146 C CA . CYS A 1 153 ? 11.012 7.093 -8.043 1.00 97.19 153 CYS A CA 1
ATOM 1147 C C . CYS A 1 153 ? 11.463 8.482 -8.508 1.00 97.19 153 CYS A C 1
ATOM 1149 O O . CYS A 1 153 ? 10.735 9.134 -9.260 1.00 97.19 153 CYS A O 1
ATOM 1151 N N . TRP A 1 154 ? 12.660 8.924 -8.119 1.00 96.75 154 TRP A N 1
ATOM 1152 C CA . TRP A 1 154 ? 13.197 10.215 -8.550 1.00 96.75 154 TRP A CA 1
ATOM 1153 C C . TRP A 1 154 ? 13.377 10.283 -10.066 1.00 96.75 154 TRP A C 1
ATOM 1155 O O . TRP A 1 154 ? 12.829 11.180 -10.709 1.00 96.75 154 TRP A O 1
ATOM 1165 N N . HIS A 1 155 ? 13.998 9.267 -10.669 1.00 95.69 155 HIS A N 1
ATOM 1166 C CA . HIS A 1 155 ? 14.119 9.188 -12.125 1.00 95.69 155 HIS A CA 1
ATOM 1167 C C . HIS A 1 155 ? 12.765 9.169 -12.841 1.00 95.69 155 HIS A C 1
ATOM 1169 O O . HIS A 1 155 ? 12.593 9.829 -13.870 1.00 95.69 155 HIS A O 1
ATOM 1175 N N . ALA A 1 156 ? 11.785 8.439 -12.305 1.00 95.12 156 ALA A N 1
ATOM 1176 C CA . ALA A 1 156 ? 10.439 8.412 -12.860 1.00 95.12 156 ALA A CA 1
ATOM 1177 C C . ALA A 1 156 ? 9.768 9.794 -12.792 1.00 95.12 156 ALA A C 1
ATOM 1179 O O . ALA A 1 156 ? 9.073 10.167 -13.736 1.00 95.12 156 ALA A O 1
ATOM 1180 N N . ILE A 1 157 ? 9.992 10.573 -11.727 1.00 95.25 157 ILE A N 1
ATOM 1181 C CA . ILE A 1 157 ? 9.485 11.947 -11.600 1.00 95.25 157 ILE A CA 1
ATOM 1182 C C . ILE A 1 157 ? 10.126 12.876 -12.632 1.00 95.25 157 ILE A C 1
ATOM 1184 O O . ILE A 1 157 ? 9.406 13.602 -13.319 1.00 95.25 157 ILE A O 1
ATOM 1188 N N . GLU A 1 158 ? 11.449 12.830 -12.787 1.00 94.06 158 GLU A N 1
ATOM 1189 C CA . GLU A 1 158 ? 12.179 13.670 -13.744 1.00 94.06 158 GLU A CA 1
ATOM 1190 C C . GLU A 1 158 ? 11.795 13.381 -15.203 1.00 94.06 158 GLU A C 1
ATOM 1192 O O . GLU A 1 158 ? 11.706 14.292 -16.031 1.00 94.06 158 GLU A O 1
ATOM 1197 N N . ALA A 1 159 ? 11.558 12.110 -15.531 1.00 92.56 159 ALA A N 1
ATOM 1198 C CA . ALA A 1 159 ? 11.234 11.676 -16.885 1.00 92.56 159 ALA A CA 1
ATOM 1199 C C . ALA A 1 159 ? 9.758 11.898 -17.273 1.00 92.56 159 ALA A C 1
ATOM 1201 O O . ALA A 1 159 ? 9.413 11.801 -18.459 1.00 92.56 159 ALA A O 1
ATOM 1202 N N . GLN A 1 160 ? 8.870 12.175 -16.311 1.00 89.69 160 GLN A N 1
ATOM 1203 C CA . GLN A 1 160 ? 7.428 12.168 -16.550 1.00 89.69 160 GLN A CA 1
ATOM 1204 C C . GLN A 1 160 ? 6.950 13.398 -17.333 1.00 89.69 160 GLN A C 1
ATOM 1206 O O . GLN A 1 160 ? 7.024 14.535 -16.876 1.00 89.69 160 GLN A O 1
ATOM 1211 N N . GLN A 1 161 ? 6.345 13.163 -18.502 1.00 75.25 161 GLN A N 1
ATOM 1212 C CA . GLN A 1 161 ? 5.804 14.237 -19.353 1.00 75.25 161 GLN A CA 1
ATOM 1213 C C . GLN A 1 161 ? 4.309 14.511 -19.130 1.00 75.25 161 GLN A C 1
ATOM 1215 O O . GLN A 1 161 ? 3.847 15.631 -19.344 1.00 75.25 161 GLN A O 1
ATOM 1220 N N . ALA A 1 162 ? 3.534 13.502 -18.719 1.00 81.75 162 ALA A N 1
ATOM 1221 C CA . ALA A 1 162 ? 2.099 13.631 -18.461 1.00 81.75 162 ALA A CA 1
ATOM 1222 C C . ALA A 1 162 ? 1.659 12.659 -17.362 1.00 81.75 162 ALA A C 1
ATOM 1224 O O . ALA A 1 162 ? 1.642 11.449 -17.573 1.00 81.75 162 ALA A O 1
ATOM 1225 N N . ALA A 1 163 ? 1.310 13.169 -16.184 1.00 86.69 163 ALA A N 1
ATOM 1226 C CA . ALA A 1 163 ? 0.941 12.339 -15.043 1.00 86.69 163 ALA A CA 1
ATOM 1227 C C . ALA A 1 163 ? -0.578 12.118 -14.959 1.00 86.69 163 ALA A C 1
ATOM 1229 O O . ALA A 1 163 ? -1.370 13.056 -15.079 1.00 86.69 163 ALA A O 1
ATOM 1230 N N . SER A 1 164 ? -0.992 10.870 -14.727 1.00 90.50 164 SER A N 1
ATOM 1231 C CA . SER A 1 164 ? -2.378 10.557 -14.368 1.00 90.50 164 SER A CA 1
ATOM 1232 C C . SER A 1 164 ? -2.664 10.967 -12.917 1.00 90.50 164 SER A C 1
ATOM 1234 O O . SER A 1 164 ? -1.747 11.190 -12.128 1.00 90.50 164 SER A O 1
ATOM 1236 N N . ALA A 1 165 ? -3.941 11.023 -12.529 1.00 93.38 165 ALA A N 1
ATOM 1237 C CA . ALA A 1 165 ? -4.310 11.344 -11.148 1.00 93.38 165 ALA A CA 1
ATOM 1238 C C . ALA A 1 165 ? -3.757 10.325 -10.132 1.00 93.38 165 ALA A C 1
ATOM 1240 O O . ALA A 1 165 ? -3.305 10.720 -9.061 1.00 93.38 165 ALA A O 1
ATOM 1241 N N . TYR A 1 166 ? -3.750 9.029 -10.469 1.00 90.31 166 TYR A N 1
ATOM 1242 C CA . TYR A 1 166 ? -3.164 7.996 -9.607 1.00 90.31 166 TYR A CA 1
ATOM 1243 C C . TYR A 1 166 ? -1.648 8.114 -9.519 1.00 90.31 166 TYR A C 1
ATOM 1245 O O . TYR A 1 166 ? -1.096 7.995 -8.429 1.00 90.31 166 TYR A O 1
ATOM 1253 N N . TRP A 1 167 ? -0.990 8.402 -10.643 1.00 94.44 167 TRP A N 1
ATOM 1254 C CA . TRP A 1 167 ? 0.446 8.643 -10.655 1.00 94.44 167 TRP A CA 1
ATOM 1255 C C . TRP A 1 167 ? 0.794 9.817 -9.729 1.00 94.44 167 TRP A C 1
ATOM 1257 O O . TRP A 1 167 ? 1.625 9.661 -8.841 1.00 94.44 167 TRP A O 1
ATOM 1267 N N . LEU A 1 168 ? 0.087 10.951 -9.855 1.00 95.62 168 LEU A N 1
ATOM 1268 C CA . LEU A 1 168 ? 0.291 12.125 -8.993 1.00 95.62 168 LEU A CA 1
ATOM 1269 C C . LEU A 1 168 ? 0.026 11.813 -7.520 1.00 95.62 168 LEU A C 1
ATOM 1271 O O . LEU A 1 168 ? 0.815 12.212 -6.674 1.00 95.62 168 LEU A O 1
ATOM 1275 N N . LYS A 1 169 ? -1.054 11.081 -7.210 1.00 95.00 169 LYS A N 1
ATOM 1276 C CA . LYS A 1 169 ? -1.375 10.667 -5.837 1.00 95.00 169 LYS A CA 1
ATOM 1277 C C . LYS A 1 169 ? -0.182 9.965 -5.189 1.00 95.00 169 LYS A C 1
ATOM 1279 O O . LYS A 1 169 ? 0.212 10.340 -4.089 1.00 95.00 169 LYS A O 1
ATOM 1284 N N . TYR A 1 170 ? 0.364 8.944 -5.848 1.00 96.25 170 TYR A N 1
ATOM 1285 C CA . TYR A 1 170 ? 1.443 8.158 -5.260 1.00 96.25 170 TYR A CA 1
ATOM 1286 C C . TYR A 1 170 ? 2.777 8.907 -5.262 1.00 96.25 170 TYR A C 1
ATOM 1288 O O . TYR A 1 170 ? 3.483 8.849 -4.261 1.00 96.25 170 TYR A O 1
ATOM 1296 N N . ALA A 1 171 ? 3.092 9.666 -6.315 1.00 96.69 171 ALA A N 1
ATOM 1297 C CA . ALA A 1 171 ? 4.299 10.489 -6.350 1.00 96.69 171 ALA A CA 1
ATOM 1298 C C . ALA A 1 171 ? 4.300 11.558 -5.244 1.00 96.69 171 ALA A C 1
ATOM 1300 O O . ALA A 1 171 ? 5.303 11.720 -4.560 1.00 96.69 171 ALA A O 1
ATOM 1301 N N . CYS A 1 172 ? 3.174 12.240 -5.000 1.00 95.69 172 CYS A N 1
ATOM 1302 C CA . CYS A 1 172 ? 3.061 13.181 -3.882 1.00 95.69 172 CYS A CA 1
ATOM 1303 C C . CYS A 1 172 ? 3.216 12.480 -2.528 1.00 95.69 172 CYS A C 1
ATOM 1305 O O . CYS A 1 172 ? 3.955 12.974 -1.689 1.00 95.69 172 CYS A O 1
ATOM 1307 N N . ALA A 1 173 ? 2.589 11.315 -2.332 1.00 93.88 173 ALA A N 1
ATOM 1308 C CA . ALA A 1 173 ? 2.743 10.555 -1.089 1.00 93.88 173 ALA A CA 1
ATOM 1309 C C . ALA A 1 173 ? 4.201 10.127 -0.833 1.00 93.88 173 ALA A C 1
ATOM 1311 O O . ALA A 1 173 ? 4.651 10.126 0.308 1.00 93.88 173 ALA A O 1
ATOM 1312 N N . PHE A 1 174 ? 4.944 9.787 -1.890 1.00 97.19 174 PHE A N 1
ATOM 1313 C CA . PHE A 1 174 ? 6.384 9.550 -1.814 1.00 97.19 174 PHE A CA 1
ATOM 1314 C C . PHE A 1 174 ? 7.144 10.828 -1.427 1.00 97.19 174 PHE A C 1
ATOM 1316 O O . PHE A 1 174 ? 7.893 10.813 -0.456 1.00 97.19 174 PHE A O 1
ATOM 1323 N N . LEU A 1 175 ? 6.912 11.944 -2.124 1.00 96.69 175 LEU A N 1
ATOM 1324 C CA . LEU A 1 175 ? 7.592 13.221 -1.863 1.00 96.69 175 LEU A CA 1
ATOM 1325 C C . LEU A 1 175 ? 7.300 13.795 -0.467 1.00 96.69 175 LEU A C 1
ATOM 1327 O O . LEU A 1 175 ? 8.155 14.458 0.105 1.00 96.69 175 LEU A O 1
ATOM 1331 N N . ASP A 1 176 ? 6.129 13.517 0.108 1.00 95.44 176 ASP A N 1
ATOM 1332 C CA . ASP A 1 176 ? 5.798 13.909 1.484 1.00 95.44 176 ASP A CA 1
ATOM 1333 C C . ASP A 1 176 ? 6.606 13.120 2.537 1.00 95.44 176 ASP A C 1
ATOM 1335 O O . ASP A 1 176 ? 6.722 13.556 3.685 1.00 95.44 176 ASP A O 1
ATOM 1339 N N . ALA A 1 177 ? 7.140 11.951 2.169 1.00 94.94 177 ALA A N 1
ATOM 1340 C CA . ALA A 1 177 ? 7.816 11.023 3.073 1.00 94.94 177 ALA A CA 1
ATOM 1341 C C . ALA A 1 177 ? 9.344 10.992 2.907 1.00 94.94 177 ALA A C 1
ATOM 1343 O O . ALA A 1 177 ? 10.048 10.611 3.844 1.00 94.94 177 ALA A O 1
ATOM 1344 N N . VAL A 1 178 ? 9.862 11.356 1.732 1.00 91.06 178 VAL A N 1
ATOM 1345 C CA . VAL A 1 178 ? 11.294 11.276 1.408 1.00 91.06 178 VAL A CA 1
ATOM 1346 C C . VAL A 1 178 ? 11.952 12.651 1.542 1.00 91.06 178 VAL A C 1
ATOM 1348 O O . VAL A 1 178 ? 11.370 13.641 1.104 1.00 91.06 178 VAL A O 1
ATOM 1351 N N . PRO A 1 179 ? 13.160 12.753 2.130 1.00 80.50 179 PRO A N 1
ATOM 1352 C CA . PRO A 1 179 ? 13.921 13.998 2.113 1.00 80.50 179 PRO A CA 1
ATOM 1353 C C . PRO A 1 179 ? 14.188 14.480 0.682 1.00 80.50 179 PRO A C 1
ATOM 1355 O O . PRO A 1 179 ? 14.426 13.660 -0.204 1.00 80.50 179 PRO A O 1
ATOM 1358 N N . ASP A 1 180 ? 14.217 15.799 0.481 1.00 76.62 180 ASP A N 1
ATOM 1359 C CA . ASP A 1 180 ? 14.592 16.396 -0.806 1.00 76.62 180 ASP A CA 1
ATOM 1360 C C . ASP A 1 180 ? 15.946 15.848 -1.300 1.00 76.62 180 ASP A C 1
ATOM 1362 O O . ASP A 1 180 ? 16.886 15.677 -0.511 1.00 76.62 180 ASP A O 1
ATOM 1366 N N . GLU A 1 181 ? 16.058 15.599 -2.610 1.00 66.69 181 GLU A N 1
ATOM 1367 C CA . GLU A 1 181 ? 17.348 15.2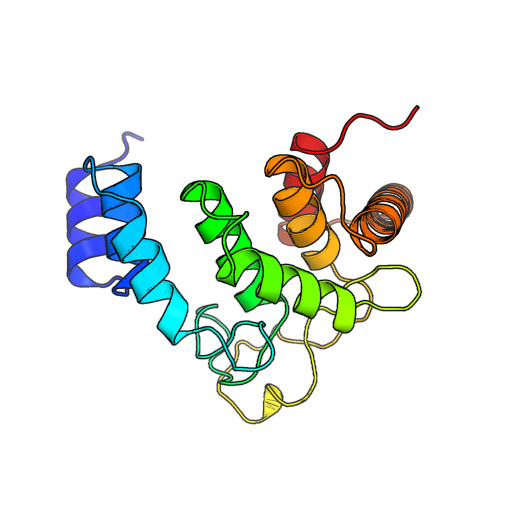98 -3.239 1.00 66.69 181 GLU A CA 1
ATOM 1368 C C . GLU A 1 181 ? 18.339 16.452 -3.023 1.00 66.69 181 GLU A C 1
ATOM 1370 O O . GLU A 1 181 ? 17.977 17.630 -3.087 1.00 66.69 181 GLU A O 1
ATOM 1375 N N . GLN A 1 182 ? 19.598 16.100 -2.739 1.00 52.19 182 GLN A N 1
ATOM 1376 C CA . GLN A 1 182 ? 20.700 17.058 -2.588 1.00 52.19 182 GLN A CA 1
ATOM 1377 C C . GLN A 1 182 ? 21.306 17.456 -3.931 1.00 52.19 182 GLN A C 1
ATOM 1379 O O . GLN A 1 182 ? 21.545 16.548 -4.757 1.00 52.19 182 GLN A O 1
#

Foldseek 3Di:
DDDDPVVVLVCCVVDNDQLSNQLCCVVPPVHALVSNVVSQVVQADPQLAGACCCPVQFRDSDGWLVSLLSSLLSCLSNLNCVPPSNVSSLVSQQVQADPQLAHWRTDPDSVVDHGDPPSDTDTRDLSLLSVLLSCLQSVPDPHPSNVSSLVSLVVCVVPDDDDDPSSVVSNVSSVVRDDDDD

Radius of gyration: 16.67 Å; Cα contacts (8 Å, |Δi|>4): 257; chains: 1; bounding box: 45×39×40 Å

Mean predicted aligned error: 3.49 Å

Solvent-accessible surface area (backbone atoms only — not comparable to full-atom values): 10022 Å² total; per-residue (Å²): 132,86,83,62,60,71,62,52,50,53,48,39,78,73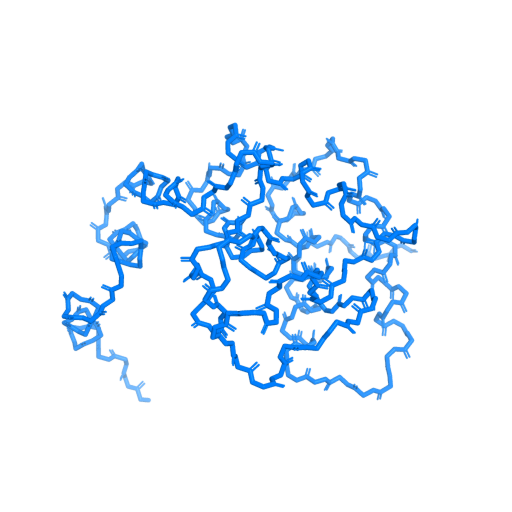,68,50,54,72,44,56,44,31,47,46,30,35,77,73,61,85,37,63,48,64,60,29,54,61,48,49,54,79,30,50,46,99,74,29,28,14,12,59,36,66,35,82,60,36,50,23,65,60,60,35,51,61,25,32,41,54,51,48,50,54,25,46,78,49,76,39,42,89,35,73,68,34,49,34,30,51,53,31,53,54,72,63,37,44,98,69,27,25,26,38,53,42,58,90,76,43,85,85,35,65,58,48,93,82,78,59,75,39,76,59,28,59,57,28,25,42,50,38,14,51,39,40,65,64,68,65,79,90,53,92,41,51,62,39,23,48,56,37,42,54,53,52,60,74,70,59,86,78,79,50,73,68,44,47,54,20,47,49,49,19,60,78,35,48,81,81,86,130

Secondary structure (DSSP, 8-state):
----HHHHHHHHHHH--HHHHHHHHHHHS---SHHHHHHHGGGB-TTS-B-TTSSTTB--SS--HHHHHHHHHHHHHTT-TTSHHHHHHHHHHHHH--TTS---S--TTGGGS-B-TT----SS-THHHHHHHHHHHTT--S-SSHHHHHHHHHHHHHH-SS--HHHHHHHHHHHTTSPPP-

Sequence (182 aa):
MPIDRPAAETFIWSTARLLDRHRYAMLFADGSAEPVQAALAAYQNPDGGFGHGLEPDLRAPGSQPGPTLYALETLLEAEMLASEMGNSARAWVAGIADPDGGIPSALAGFEAYPHAPWWTPEPGSMLTFGLAGVLHAGGVENDEWLPRATEWCWHAIEAQQAASAYWLKYACAFLDAVPDEQ

pLDDT: mean 94.98, std 6.0, range [52.19, 98.81]

Nearest PDB structures (foldseek):
  6sbb-assembly1_A  TM=5.057E-01  e=1.340E-02  Scytonema sp. PCC 10023
  6sbe-assembly1_A  TM=4.887E-01  e=9.467E-03  Scytonema sp. PCC 10023
  6sbd-assembly1_A  TM=4.928E-01  e=1.897E-02  Scytonema sp. PCC 10023
  6sbg-assembly1_A  TM=4.395E-01  e=8.158E-03  Scytonema sp. PCC 10023
  6sbb-assembly2_B  TM=4.415E-01  e=4.409E-02  Scytonema sp. PCC 10023